Protein AF-A0AAU1GER2-F1 (afdb_monomer_lite)

Sequence (291 aa):
MSTEELTAASTEAEARAAFLSRVGGPALGARTLLDRAAELLPGVVDAASDVETALTELAAHAAIRPVSAAPATAGAWGLDLATGALRRVPVPASGSPVGVAAGLTWVSALESGLAQHCEALLAGRLRAPGTRVPRLSLAGEGHAVPDALLRALRSEDEHVAHDLSGLLSLPACAVALAPRAEPEPERAPGPERDTVVATGATLAEAARTAVERTLSRRRARAAGRPVPQLFPAIGREQESDAPRPLPCAQWSHPLDALHSQGHSPVAVLLDHDAGVSAVLPYLVRIVLSPT

pLDDT: mean 83.95, std 13.4, range [37.66, 97.5]

Foldseek 3Di:
DDPPPPPPADDPVRVVVLVVCQQPDDFADLVLLLVLLCVVPVVLSVLDPGSQSSFLVLLVVLQADFLPCPDQVPAFWWQFPVPRDIDGDRDPRHDDSQLWTFHSGLVRRNQVNLFSVVVVQLLVQLPDPPAAWEWDDCCDPFQPQDPVLVVLLPPAFDKIKTFSCLVLLFQKMKIWTDHRDDPPPPDDPPPFIAIFMGTALGNNVRSNVNSVLVSSQVVCVVVVHDHDDGRHHCDPSRYDPDPPPRPHSPDSGSCVSQVVVQWGWIKGDSPSDVSSCVSGVNTIGIDTDGD

Secondary structure (DSSP, 8-state):
-------PPPPHHHHHHHHHHHHTPPPPPHHHHHHHHHHH-HHHHTT-SSHHHHHHHHHHHHHHSPP----TTS-EEEEETTT--EEEEPPPSS---TTEEE-SSHHHHHHHHHHHHHHHHHHHHHHSTT--EEEE-TTSTTS---HHHHHHHHTTSEEEEEE-HHHHTS-EEEEEEEPSSPPPTTSSSPPPPEEEEEE-SSHHHHHHHHHHHHHHHHHHHHTT---PPPBPP--GGGEE---------S-SSHHHHHHHTTEEEEEEE--S-HHHHHH-TTEEEEEEEE-

Radius of gyration: 20.56 Å; chains: 1; bounding box: 57×41×55 Å

Structure (mmCIF, N/CA/C/O backbone):
data_AF-A0AAU1GER2-F1
#
_entry.id   AF-A0AAU1GER2-F1
#
loop_
_atom_site.group_PDB
_atom_site.id
_atom_site.type_symbol
_atom_site.label_atom_id
_atom_site.label_alt_id
_atom_site.label_comp_id
_atom_site.label_asym_id
_atom_site.label_entity_id
_atom_site.label_seq_id
_atom_site.pdbx_PDB_ins_code
_atom_site.Cartn_x
_atom_site.Cartn_y
_atom_site.Cartn_z
_atom_site.occupancy
_atom_site.B_iso_or_equiv
_atom_site.auth_seq_id
_atom_site.auth_comp_id
_atom_site.auth_asym_id
_atom_site.auth_atom_id
_atom_site.pdbx_PDB_model_num
ATOM 1 N N . MET A 1 1 ? -31.418 25.467 22.854 1.00 39.66 1 MET A N 1
ATOM 2 C CA . MET A 1 1 ? -30.750 24.232 22.397 1.00 39.66 1 MET A CA 1
ATOM 3 C C . MET A 1 1 ? -29.261 24.496 22.445 1.00 39.66 1 MET A C 1
ATOM 5 O O . MET A 1 1 ? -28.796 25.330 21.682 1.00 39.66 1 MET A O 1
ATOM 9 N N . SER A 1 2 ? -28.567 23.902 23.412 1.00 37.66 2 SER A N 1
ATOM 10 C CA . SER A 1 2 ? -27.155 24.179 23.684 1.00 37.66 2 SER A CA 1
ATOM 11 C C . SER A 1 2 ? -26.268 23.267 22.841 1.00 37.66 2 SER A C 1
ATOM 13 O O . SER A 1 2 ? -26.326 22.050 22.974 1.00 37.66 2 SER A O 1
ATOM 15 N N . THR A 1 3 ? -25.461 23.865 21.970 1.00 45.06 3 THR A N 1
ATOM 16 C CA . THR A 1 3 ? -24.406 23.241 21.157 1.00 45.06 3 THR A CA 1
ATOM 17 C C . THR A 1 3 ? -23.129 23.035 21.979 1.00 45.06 3 THR A C 1
ATOM 19 O O . THR A 1 3 ? -22.077 23.565 21.640 1.00 45.06 3 THR A O 1
ATOM 22 N N . GLU A 1 4 ? -23.227 22.307 23.091 1.00 44.41 4 GLU A N 1
ATOM 23 C CA . GLU A 1 4 ? -22.082 21.948 23.947 1.00 44.41 4 GLU A CA 1
ATOM 24 C C . GLU A 1 4 ? -22.161 20.482 24.407 1.00 44.41 4 GLU A C 1
ATOM 26 O O . GLU A 1 4 ? -21.810 20.137 25.531 1.00 44.41 4 GLU A O 1
ATOM 31 N N . GLU A 1 5 ? -22.573 19.572 23.523 1.00 45.03 5 GLU A N 1
ATOM 32 C CA . GLU A 1 5 ? -22.103 18.186 23.633 1.00 45.03 5 GLU A CA 1
ATOM 33 C C . GLU A 1 5 ? -20.649 18.152 23.153 1.00 45.03 5 GLU A C 1
ATOM 35 O O . GLU A 1 5 ? -20.333 17.795 22.019 1.00 45.03 5 GLU A O 1
ATOM 40 N N . LEU A 1 6 ? -19.750 18.603 24.031 1.00 48.62 6 LEU A N 1
ATOM 41 C CA . LEU A 1 6 ? -18.329 18.290 23.968 1.00 48.62 6 LEU A CA 1
ATOM 42 C C . LEU A 1 6 ? -18.212 16.765 23.919 1.00 48.62 6 LEU A C 1
ATOM 44 O O . LEU A 1 6 ? -18.373 16.091 24.934 1.00 48.62 6 LEU A O 1
ATOM 48 N N . THR A 1 7 ? -17.972 16.233 22.721 1.00 56.44 7 THR A N 1
ATOM 49 C CA . THR A 1 7 ? -17.698 14.819 22.465 1.00 56.44 7 THR A CA 1
ATOM 50 C C . THR A 1 7 ? -16.631 14.342 23.441 1.00 56.44 7 THR A C 1
ATOM 52 O O . THR A 1 7 ? -15.460 14.711 23.315 1.00 56.44 7 THR A O 1
ATOM 55 N N . ALA A 1 8 ? -17.045 13.571 24.447 1.00 61.88 8 ALA A N 1
ATOM 56 C CA . ALA A 1 8 ? -16.133 12.983 25.411 1.00 61.88 8 ALA A CA 1
ATOM 57 C C . ALA A 1 8 ? -15.061 12.188 24.654 1.00 61.88 8 ALA A C 1
ATOM 59 O O . ALA A 1 8 ? -15.363 11.459 23.708 1.00 61.88 8 ALA A O 1
ATOM 60 N N . ALA A 1 9 ? -13.796 12.357 25.040 1.00 71.94 9 ALA A N 1
ATOM 61 C CA . ALA A 1 9 ? -12.713 11.596 24.434 1.00 71.94 9 ALA A CA 1
ATOM 62 C C . ALA A 1 9 ? -12.957 10.098 24.673 1.00 71.94 9 ALA A C 1
ATOM 64 O O . ALA A 1 9 ? -13.150 9.692 25.818 1.00 71.94 9 ALA A O 1
ATOM 65 N N . SER A 1 10 ? -12.915 9.294 23.608 1.00 83.06 10 SER A N 1
ATOM 66 C CA . SER A 1 10 ? -13.197 7.859 23.701 1.00 83.06 10 SER A CA 1
ATOM 67 C C . SER A 1 10 ? -12.299 7.154 24.727 1.00 83.06 10 SER A C 1
ATOM 69 O O . SER A 1 10 ? -11.095 7.444 24.858 1.00 83.06 10 SER A O 1
ATOM 71 N N . THR A 1 11 ? -12.897 6.229 25.476 1.00 91.00 11 THR A N 1
ATOM 72 C CA . THR A 1 11 ? -12.199 5.423 26.484 1.00 91.00 11 THR A CA 1
ATOM 73 C C . THR A 1 11 ? -11.386 4.295 25.836 1.00 91.00 11 THR A C 1
ATOM 75 O O . THR A 1 11 ? -11.634 3.897 24.700 1.00 91.00 11 THR A O 1
ATOM 78 N N . GLU A 1 12 ? -10.396 3.741 26.547 1.00 93.12 12 GLU A N 1
ATOM 79 C CA . GLU A 1 12 ? -9.636 2.584 26.034 1.00 93.12 12 GLU A CA 1
ATOM 80 C C . GLU A 1 12 ? -10.550 1.372 25.781 1.00 93.12 12 GLU A C 1
ATOM 82 O O . GLU A 1 12 ? -10.366 0.644 24.809 1.00 93.12 12 GLU A O 1
ATOM 87 N N . ALA A 1 13 ? -11.552 1.160 26.642 1.00 93.44 13 ALA A N 1
ATOM 88 C CA . ALA A 1 13 ? -12.492 0.049 26.521 1.00 93.44 13 ALA A CA 1
ATOM 89 C C . ALA A 1 13 ? -13.338 0.148 25.241 1.00 93.44 13 ALA A C 1
ATOM 91 O O . ALA A 1 13 ? -13.502 -0.850 24.538 1.00 93.44 13 ALA A O 1
ATOM 92 N N . GLU A 1 14 ? -13.820 1.348 24.909 1.00 92.81 14 GLU A N 1
ATOM 93 C CA . GLU A 1 14 ? -14.526 1.621 23.651 1.00 92.81 14 GLU A CA 1
ATOM 94 C C . GLU A 1 14 ? -13.622 1.395 22.440 1.00 92.81 14 GLU A C 1
ATOM 96 O O . GLU A 1 14 ? -14.008 0.679 21.516 1.00 92.81 14 GLU A O 1
ATOM 101 N N . ALA A 1 15 ? -12.396 1.930 22.469 1.00 92.44 15 ALA A N 1
ATOM 102 C CA . ALA A 1 15 ? -11.432 1.725 21.394 1.00 92.44 15 ALA A CA 1
ATOM 103 C C . ALA A 1 15 ? -11.130 0.231 21.191 1.00 92.44 15 ALA A C 1
ATOM 105 O O . ALA A 1 15 ? -11.149 -0.268 20.065 1.00 92.44 15 ALA A O 1
ATOM 106 N N . ARG A 1 16 ? -10.920 -0.519 22.278 1.00 95.19 16 ARG A N 1
ATOM 107 C CA . ARG A 1 16 ? -10.705 -1.972 22.241 1.00 95.19 16 ARG A CA 1
ATOM 108 C C . ARG A 1 16 ? -11.877 -2.706 21.606 1.00 95.19 16 ARG A C 1
ATOM 110 O O . ARG A 1 16 ? -11.656 -3.557 20.745 1.00 95.19 16 ARG A O 1
ATOM 117 N N . ALA A 1 17 ? -13.103 -2.378 22.005 1.00 93.88 17 ALA A N 1
ATOM 118 C CA . ALA A 1 17 ? -14.303 -2.964 21.420 1.00 93.88 17 ALA A CA 1
ATOM 119 C C . ALA A 1 17 ? -14.398 -2.658 19.915 1.00 93.88 17 ALA A C 1
ATOM 121 O O . ALA A 1 17 ? -14.665 -3.566 19.123 1.00 93.88 17 ALA A O 1
ATOM 122 N N . ALA A 1 18 ? -14.093 -1.420 19.510 1.00 91.81 18 ALA A N 1
ATOM 123 C CA . ALA A 1 18 ? -14.059 -1.021 18.108 1.00 91.81 18 ALA A CA 1
ATOM 124 C C . ALA A 1 18 ? -13.042 -1.852 17.305 1.00 91.81 18 ALA A C 1
ATOM 126 O O . ALA A 1 18 ? -13.427 -2.464 16.308 1.00 91.81 18 ALA A O 1
ATOM 127 N N . PHE A 1 19 ? -11.789 -1.980 17.758 1.00 93.62 19 PHE A N 1
ATOM 128 C CA . PHE A 1 19 ? -10.784 -2.808 17.073 1.00 93.62 19 PHE A CA 1
ATOM 129 C C . PHE A 1 19 ? -11.197 -4.281 16.977 1.00 93.62 19 PHE A C 1
ATOM 131 O O . PHE A 1 19 ? -11.128 -4.860 15.893 1.00 93.62 19 PHE A O 1
ATOM 138 N N . LEU A 1 20 ? -11.677 -4.883 18.071 1.00 93.81 20 LEU A N 1
ATOM 139 C CA . LEU A 1 20 ? -12.112 -6.285 18.072 1.00 93.81 20 LEU A CA 1
ATOM 140 C C . LEU A 1 20 ? -13.255 -6.532 17.078 1.00 93.81 20 LEU A C 1
ATOM 142 O O . LEU A 1 20 ? -13.245 -7.543 16.375 1.00 93.81 20 LEU A O 1
ATOM 146 N N . SER A 1 21 ? -14.193 -5.585 16.962 1.00 91.81 21 SER A N 1
ATOM 147 C CA . SER A 1 21 ? -15.285 -5.675 15.986 1.00 91.81 21 SER A CA 1
ATOM 148 C C . SER A 1 21 ? -14.794 -5.683 14.530 1.00 91.81 21 SER A C 1
ATOM 150 O O . SER A 1 21 ? -15.404 -6.341 13.689 1.00 91.81 21 SER A O 1
ATOM 152 N N . ARG A 1 22 ? -13.678 -4.999 14.222 1.00 91.81 22 ARG A N 1
ATOM 153 C CA . ARG A 1 22 ? -13.088 -4.977 12.871 1.00 91.81 22 ARG A CA 1
ATOM 154 C C . ARG A 1 22 ? -12.252 -6.218 12.591 1.00 91.81 22 ARG A C 1
ATOM 156 O O . ARG A 1 22 ? -12.371 -6.789 11.513 1.00 91.81 22 ARG A O 1
ATOM 163 N N . VAL A 1 23 ? -11.434 -6.648 13.553 1.00 90.69 23 VAL A N 1
ATOM 164 C CA . VAL A 1 23 ? -10.545 -7.812 13.402 1.00 90.69 23 VAL A CA 1
ATOM 165 C C . VAL A 1 23 ? -11.344 -9.090 13.126 1.00 90.69 23 VAL A C 1
ATOM 167 O O . VAL A 1 23 ? -10.938 -9.890 12.289 1.00 90.69 23 VAL A O 1
ATOM 170 N N . GLY A 1 24 ? -12.491 -9.268 13.790 1.00 85.62 24 GLY A N 1
ATOM 171 C CA . GLY A 1 24 ? -13.391 -10.408 13.570 1.00 85.62 24 GLY A CA 1
ATOM 172 C C . GLY A 1 24 ? -14.477 -10.183 12.511 1.00 85.62 24 GLY A C 1
ATOM 173 O O . GLY A 1 24 ? -15.369 -11.020 12.379 1.00 85.62 24 GLY A O 1
ATOM 174 N N . GLY A 1 25 ? -14.458 -9.048 11.806 1.00 87.31 25 GLY A N 1
ATOM 175 C CA . GLY A 1 25 ? -15.515 -8.666 10.873 1.00 87.31 25 GLY A CA 1
ATOM 176 C C . GLY A 1 25 ? -15.530 -9.511 9.587 1.00 87.31 25 GLY A C 1
ATOM 177 O O . GLY A 1 25 ? -14.486 -10.000 9.147 1.00 87.31 25 GLY A O 1
ATOM 178 N N . PRO A 1 26 ? -16.700 -9.687 8.941 1.00 90.31 26 PRO A N 1
ATOM 179 C CA . PRO A 1 26 ? -16.801 -10.427 7.688 1.00 90.31 26 PRO A CA 1
ATOM 180 C C . PRO A 1 26 ? -16.162 -9.656 6.528 1.00 90.31 26 PRO A C 1
ATOM 182 O O . PRO A 1 26 ? -16.235 -8.426 6.463 1.00 90.31 26 PRO A O 1
ATOM 185 N N . ALA A 1 27 ? -15.592 -10.376 5.563 1.00 89.62 27 ALA A N 1
ATOM 186 C CA . ALA A 1 27 ? -15.127 -9.761 4.325 1.00 89.62 27 ALA A CA 1
ATOM 187 C C . ALA A 1 27 ? -16.287 -9.055 3.605 1.00 89.62 27 ALA A C 1
ATOM 189 O O . ALA A 1 27 ? -17.386 -9.603 3.479 1.00 89.62 27 ALA A O 1
ATOM 190 N N . LEU A 1 28 ? -16.037 -7.844 3.114 1.00 85.81 28 LEU A N 1
ATOM 191 C CA . LEU A 1 28 ? -16.986 -7.154 2.254 1.00 85.81 28 LEU A CA 1
ATOM 192 C C . LEU A 1 28 ? -16.942 -7.727 0.839 1.00 85.81 28 LEU A C 1
ATOM 194 O O . LEU A 1 28 ? -15.876 -7.915 0.256 1.00 85.81 28 LEU A O 1
ATOM 198 N N . GLY A 1 29 ? -18.119 -7.929 0.249 1.00 87.81 29 GLY A N 1
ATOM 199 C CA . GLY A 1 29 ? -18.224 -8.209 -1.177 1.00 87.81 29 GLY A CA 1
ATOM 200 C C . GLY A 1 29 ? -17.803 -6.987 -1.995 1.00 87.81 29 GLY A C 1
ATOM 201 O O . GLY A 1 29 ? -18.330 -5.896 -1.788 1.00 87.81 29 GLY A O 1
ATOM 202 N N . ALA A 1 30 ? -16.905 -7.182 -2.963 1.00 86.12 30 ALA A N 1
ATOM 203 C CA . ALA A 1 30 ? -16.429 -6.138 -3.875 1.00 86.12 30 ALA A CA 1
ATOM 204 C C . ALA A 1 30 ? -17.570 -5.325 -4.513 1.00 86.12 30 ALA A C 1
ATOM 206 O O . ALA A 1 30 ? -17.533 -4.100 -4.527 1.00 86.12 30 ALA A O 1
ATOM 207 N N . ARG A 1 31 ? -18.618 -6.008 -4.991 1.00 85.94 31 ARG A N 1
ATOM 208 C CA . ARG A 1 31 ? -19.787 -5.360 -5.598 1.00 85.94 31 ARG A CA 1
ATOM 209 C C . ARG A 1 31 ? -20.547 -4.488 -4.601 1.00 85.94 31 ARG A C 1
ATOM 211 O O . ARG A 1 31 ? -20.826 -3.339 -4.899 1.00 85.94 31 ARG A O 1
ATOM 218 N N . THR A 1 32 ? -20.798 -5.005 -3.398 1.00 87.12 32 THR A N 1
ATOM 219 C CA . THR A 1 32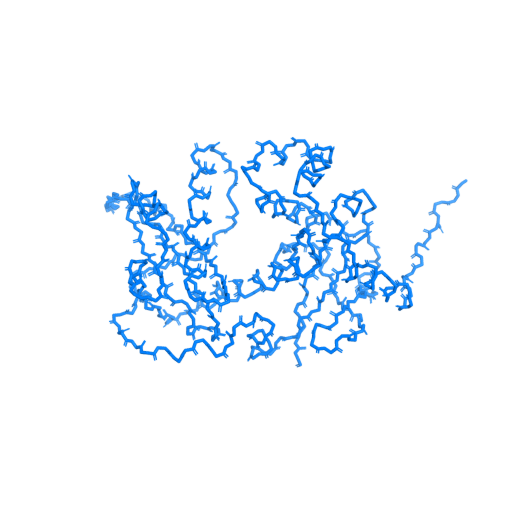 ? -21.445 -4.247 -2.319 1.00 87.12 32 THR A CA 1
ATOM 220 C C . THR A 1 32 ? -20.656 -2.991 -1.963 1.00 87.12 32 THR A C 1
ATOM 222 O O . THR A 1 32 ? -21.255 -1.956 -1.689 1.00 87.12 32 THR A O 1
ATOM 225 N N . LEU A 1 33 ? -19.322 -3.068 -1.967 1.00 85.81 33 LEU A N 1
ATOM 226 C CA . LEU A 1 33 ? -18.481 -1.900 -1.732 1.00 85.81 33 LEU A CA 1
ATOM 227 C C . LEU A 1 33 ? -18.638 -0.864 -2.844 1.00 85.81 33 LEU A C 1
ATOM 229 O O . LEU A 1 33 ? -18.837 0.304 -2.531 1.00 85.81 33 LEU A O 1
ATOM 233 N N . LEU A 1 34 ? -18.567 -1.277 -4.112 1.00 84.00 34 LEU A N 1
ATOM 234 C CA . LEU A 1 34 ? -18.705 -0.363 -5.250 1.00 84.00 34 LEU A CA 1
ATOM 235 C C . LEU A 1 34 ? -20.081 0.312 -5.272 1.00 84.00 34 LEU A C 1
ATOM 237 O O . LEU A 1 34 ? -20.146 1.526 -5.443 1.00 84.00 34 LEU A O 1
ATOM 241 N N . ASP A 1 35 ? -21.153 -0.443 -5.016 1.00 85.44 35 ASP A N 1
ATOM 242 C CA . ASP A 1 35 ? -22.517 0.094 -4.949 1.00 85.44 35 ASP A CA 1
ATOM 243 C C . ASP A 1 35 ? -22.618 1.185 -3.862 1.00 85.44 35 ASP A C 1
ATOM 245 O O . ASP A 1 35 ? -23.081 2.294 -4.118 1.00 85.44 35 ASP A O 1
ATOM 249 N N . ARG A 1 36 ? -22.086 0.918 -2.661 1.00 84.56 36 ARG A N 1
ATOM 250 C CA . ARG A 1 36 ? -22.067 1.891 -1.554 1.00 84.56 36 ARG A CA 1
ATOM 251 C C . ARG A 1 36 ? -21.142 3.084 -1.807 1.00 84.56 36 ARG A C 1
ATOM 253 O O . ARG A 1 36 ? -21.431 4.202 -1.387 1.00 84.56 36 ARG A O 1
ATOM 260 N N . ALA A 1 37 ? -20.004 2.855 -2.454 1.00 80.69 37 ALA A N 1
ATOM 261 C CA . ALA A 1 37 ? -19.062 3.912 -2.793 1.00 80.69 37 ALA A CA 1
ATOM 262 C C . ALA A 1 37 ? -19.660 4.876 -3.826 1.00 80.69 37 ALA A C 1
ATOM 264 O O . ALA A 1 37 ? -19.425 6.079 -3.723 1.00 80.69 37 ALA A O 1
ATOM 265 N N . ALA A 1 38 ? -20.469 4.374 -4.765 1.00 83.50 38 ALA A N 1
ATOM 266 C CA . ALA A 1 38 ? -21.147 5.195 -5.765 1.00 83.50 38 ALA A CA 1
ATOM 267 C C . ALA A 1 38 ? -22.188 6.121 -5.119 1.00 83.50 38 ALA A C 1
ATOM 269 O O . ALA A 1 38 ? -22.347 7.261 -5.548 1.00 83.50 38 ALA A O 1
ATOM 270 N N . GLU A 1 39 ? -22.846 5.665 -4.049 1.00 82.19 39 GLU A N 1
ATOM 271 C CA . GLU A 1 39 ? -23.776 6.490 -3.269 1.00 82.19 39 GLU A CA 1
ATOM 272 C C . GLU A 1 39 ? -23.065 7.625 -2.517 1.00 82.19 39 GLU A C 1
ATOM 274 O O . GLU A 1 39 ? -23.555 8.754 -2.498 1.00 82.19 39 GLU A O 1
ATOM 279 N N . LEU A 1 40 ? -21.905 7.351 -1.907 1.00 77.25 40 LEU A N 1
ATOM 280 C CA . LEU A 1 40 ? -21.157 8.371 -1.164 1.00 77.25 40 LEU A CA 1
ATOM 281 C C . LEU A 1 40 ? -20.404 9.348 -2.065 1.00 77.25 40 LEU A C 1
ATOM 283 O O . LEU A 1 40 ? -20.295 10.532 -1.741 1.00 77.25 40 LEU A O 1
ATOM 287 N N . LEU A 1 41 ? -19.819 8.846 -3.151 1.00 78.00 41 LEU A N 1
ATOM 288 C CA . LEU A 1 41 ? -18.914 9.590 -4.020 1.00 78.00 41 LEU A CA 1
ATOM 289 C C . LEU A 1 41 ? -19.219 9.256 -5.487 1.00 78.00 41 LEU A C 1
ATOM 291 O O . LEU A 1 41 ? -18.460 8.517 -6.122 1.00 78.00 41 LEU A O 1
ATOM 295 N N . PRO A 1 42 ? -20.287 9.851 -6.057 1.00 70.88 42 PRO A N 1
ATOM 296 C CA . PRO A 1 42 ? -20.760 9.540 -7.408 1.00 70.88 42 PRO A CA 1
ATOM 297 C C . PRO A 1 42 ? -19.693 9.700 -8.504 1.00 70.88 42 PRO A C 1
ATOM 299 O O . PRO A 1 42 ? -19.785 9.067 -9.541 1.00 70.88 42 PRO A O 1
ATOM 302 N N . GLY A 1 43 ? -18.652 10.512 -8.280 1.00 68.94 43 GLY A N 1
ATOM 303 C CA . GLY A 1 43 ? -17.555 10.709 -9.238 1.00 68.94 43 GLY A CA 1
ATOM 304 C C . GLY A 1 43 ? -16.351 9.768 -9.090 1.00 68.94 43 GLY A C 1
ATOM 305 O O . GLY A 1 43 ? -15.526 9.716 -9.996 1.00 68.94 43 GLY A O 1
ATOM 306 N N . VAL A 1 44 ? -16.226 9.051 -7.967 1.00 69.19 44 VAL A N 1
ATOM 307 C CA . VAL A 1 44 ? -15.083 8.158 -7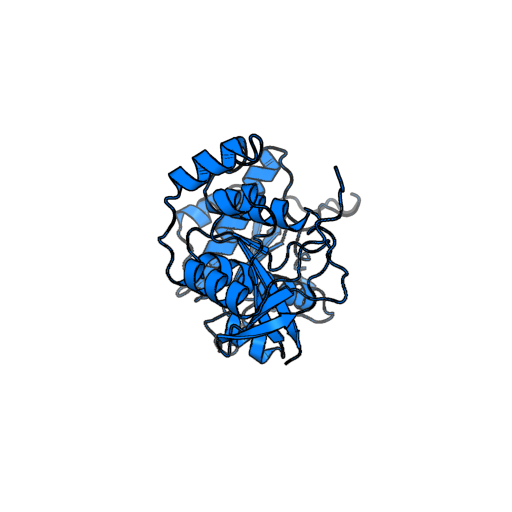.678 1.00 69.19 44 VAL A CA 1
ATOM 308 C C . VAL A 1 44 ? -15.289 6.792 -8.336 1.00 69.19 44 VAL A C 1
ATOM 310 O O . VAL A 1 44 ? -14.393 6.249 -8.976 1.00 69.19 44 VAL A O 1
ATOM 313 N N . VAL A 1 45 ? -16.504 6.246 -8.264 1.00 63.94 45 VAL A N 1
ATOM 314 C CA . VAL A 1 45 ? -16.783 4.900 -8.794 1.00 63.94 45 VAL A CA 1
ATOM 315 C C . VAL A 1 45 ? -16.862 4.869 -10.320 1.00 63.94 45 VAL A C 1
ATOM 317 O O . VAL A 1 45 ? -16.400 3.908 -10.925 1.00 63.94 45 VAL A O 1
ATOM 320 N N . ASP A 1 46 ? -17.323 5.947 -10.957 1.00 63.09 46 ASP A N 1
ATOM 321 C CA . ASP A 1 46 ? -17.315 6.075 -12.424 1.00 63.09 46 ASP A CA 1
ATOM 322 C C . ASP A 1 46 ? -15.884 6.167 -13.000 1.00 63.09 46 ASP A C 1
ATOM 324 O O . ASP A 1 46 ? -15.636 5.908 -14.187 1.00 63.09 46 ASP A O 1
ATOM 328 N N . ALA A 1 47 ? -14.914 6.542 -12.158 1.00 57.91 47 ALA A N 1
ATOM 329 C CA . ALA A 1 47 ? -13.505 6.597 -12.509 1.00 57.91 47 ALA A CA 1
ATOM 330 C C . ALA A 1 47 ? -12.781 5.267 -12.251 1.00 57.91 47 ALA A C 1
ATOM 332 O O . ALA A 1 47 ? -11.932 4.863 -13.051 1.00 57.91 47 ALA A O 1
ATOM 333 N N . ALA A 1 48 ? -13.122 4.554 -11.186 1.00 58.34 48 ALA A N 1
ATOM 334 C CA . ALA A 1 48 ? -12.445 3.316 -10.845 1.00 58.34 48 ALA A CA 1
ATOM 335 C C . ALA A 1 48 ? -12.758 2.192 -11.854 1.00 58.34 48 ALA A C 1
ATOM 337 O O . ALA A 1 48 ? -13.885 1.718 -11.973 1.00 58.34 48 ALA A O 1
ATOM 338 N N . SER A 1 49 ? -11.736 1.721 -12.576 1.00 67.12 49 SER A N 1
ATOM 339 C CA . SER A 1 49 ? -11.853 0.543 -13.452 1.00 67.12 49 SER A CA 1
ATOM 340 C C . SER A 1 49 ? -11.920 -0.778 -12.681 1.00 67.12 49 SER A C 1
ATOM 342 O O . SER A 1 49 ? -12.253 -1.813 -13.259 1.00 67.12 49 SER A O 1
ATOM 344 N N . ASP A 1 50 ? -11.569 -0.748 -11.395 1.00 80.12 50 ASP A N 1
ATOM 345 C CA . ASP A 1 50 ? -11.456 -1.899 -10.510 1.00 80.12 50 ASP A CA 1
ATOM 346 C C . ASP A 1 50 ? -11.598 -1.494 -9.029 1.00 80.12 50 ASP A C 1
ATOM 348 O O . ASP A 1 50 ? -11.569 -0.320 -8.655 1.00 80.12 50 ASP A O 1
ATOM 352 N N . VAL A 1 51 ? -11.779 -2.503 -8.174 1.00 84.88 51 VAL A N 1
ATOM 353 C CA . VAL A 1 51 ? -12.051 -2.347 -6.736 1.00 84.88 51 VAL A CA 1
ATOM 354 C C . VAL A 1 51 ? -10.862 -1.749 -5.980 1.00 84.88 51 VAL A C 1
ATOM 356 O O . VAL A 1 51 ? -11.067 -0.988 -5.040 1.00 84.88 51 VAL A O 1
ATOM 359 N N . GLU A 1 52 ? -9.629 -2.077 -6.365 1.00 84.62 52 GLU A N 1
ATOM 360 C CA . GLU A 1 52 ? -8.420 -1.586 -5.689 1.00 84.62 52 GLU A CA 1
ATOM 361 C C . GLU A 1 52 ? -8.231 -0.082 -5.916 1.00 84.62 52 GLU A C 1
ATOM 363 O O . GLU A 1 52 ? -7.947 0.668 -4.976 1.00 84.62 52 GLU A O 1
ATOM 368 N N . THR A 1 53 ? -8.468 0.374 -7.147 1.00 81.44 53 THR A N 1
ATOM 369 C CA . THR A 1 53 ? -8.479 1.798 -7.494 1.00 81.44 53 THR A CA 1
ATOM 370 C C . THR A 1 53 ? -9.553 2.530 -6.693 1.00 81.44 53 THR A C 1
ATOM 372 O O . THR A 1 53 ? -9.249 3.538 -6.056 1.00 81.44 53 THR A O 1
ATOM 375 N N . ALA A 1 54 ? -10.775 1.982 -6.627 1.00 83.88 54 ALA A N 1
ATOM 376 C CA . ALA A 1 54 ? -11.853 2.563 -5.827 1.00 83.88 54 ALA A CA 1
ATOM 377 C C . ALA A 1 54 ? -11.464 2.673 -4.342 1.00 83.88 54 ALA A C 1
ATOM 379 O O . ALA A 1 54 ? -11.603 3.737 -3.744 1.00 83.88 54 ALA A O 1
ATOM 380 N N . LEU A 1 55 ? -10.924 1.606 -3.744 1.00 89.12 55 LEU A N 1
ATOM 381 C CA . LEU A 1 55 ? -10.452 1.606 -2.354 1.00 89.12 55 LEU A CA 1
ATOM 382 C C . LEU A 1 55 ? -9.366 2.661 -2.108 1.00 89.12 55 LEU A C 1
ATOM 384 O O . LEU A 1 55 ? -9.404 3.357 -1.092 1.00 89.12 55 LEU A O 1
ATOM 388 N N . THR A 1 56 ? -8.424 2.805 -3.039 1.00 87.12 56 THR A N 1
ATOM 389 C CA . THR A 1 56 ? -7.336 3.788 -2.948 1.00 87.12 56 THR A CA 1
ATOM 390 C C . THR A 1 56 ? -7.865 5.219 -3.010 1.00 87.12 56 THR A C 1
ATOM 392 O O . THR A 1 56 ? -7.489 6.051 -2.183 1.00 87.12 56 THR A O 1
ATOM 395 N N . GLU A 1 57 ? -8.765 5.515 -3.947 1.00 84.12 57 GLU A N 1
ATOM 396 C CA . GLU A 1 57 ? -9.377 6.842 -4.081 1.00 84.12 57 GLU A CA 1
ATOM 397 C C . GLU A 1 57 ? -10.236 7.195 -2.865 1.00 84.12 57 GLU A C 1
ATOM 399 O O . GLU A 1 57 ? -10.168 8.313 -2.351 1.00 84.12 57 GLU A O 1
ATOM 404 N N . LEU A 1 58 ? -10.988 6.226 -2.346 1.00 85.38 58 LEU A N 1
ATOM 405 C CA . LEU A 1 58 ? -11.778 6.380 -1.132 1.00 85.38 58 LEU A CA 1
ATOM 406 C C . LEU A 1 58 ? -10.907 6.632 0.107 1.00 85.38 58 LEU A C 1
ATOM 408 O O . LEU A 1 58 ? -11.218 7.508 0.918 1.00 85.38 58 LEU A O 1
ATOM 412 N N . ALA A 1 59 ? -9.798 5.906 0.244 1.00 88.38 59 ALA A N 1
ATOM 413 C CA . ALA A 1 59 ? -8.832 6.121 1.315 1.00 88.38 59 ALA A CA 1
ATOM 414 C C . ALA A 1 59 ? -8.175 7.507 1.209 1.00 88.38 59 ALA A C 1
ATOM 416 O O . ALA A 1 59 ? -8.082 8.225 2.206 1.00 88.38 59 ALA A O 1
ATOM 417 N N . ALA A 1 60 ? -7.791 7.926 0.000 1.00 86.12 60 ALA A N 1
ATOM 418 C CA . ALA A 1 60 ? -7.256 9.261 -0.254 1.00 86.12 60 ALA A CA 1
ATOM 419 C C . ALA A 1 60 ? -8.283 10.358 0.075 1.00 86.12 60 ALA A C 1
ATOM 421 O O . ALA A 1 60 ? -7.938 11.350 0.720 1.00 86.12 60 ALA A O 1
ATOM 422 N N . HIS A 1 61 ? -9.550 10.156 -0.295 1.00 83.88 61 HIS A N 1
ATOM 423 C CA . HIS A 1 61 ? -10.641 11.057 0.063 1.00 83.88 61 HIS A CA 1
ATOM 424 C C . HIS A 1 61 ? -10.819 11.151 1.585 1.00 83.88 61 HIS A C 1
ATOM 426 O O . HIS A 1 61 ? -10.937 12.246 2.131 1.00 83.88 61 HIS A O 1
ATOM 432 N N . ALA A 1 62 ? -10.782 10.027 2.301 1.00 83.94 62 ALA A N 1
ATOM 433 C CA . ALA A 1 62 ? -10.854 10.045 3.757 1.00 83.94 62 ALA A CA 1
ATOM 434 C C . ALA A 1 62 ? -9.635 10.731 4.402 1.00 83.94 62 ALA A C 1
ATOM 436 O O . ALA A 1 62 ? -9.779 11.405 5.420 1.00 83.94 62 ALA A O 1
ATOM 437 N N . ALA A 1 63 ? -8.446 10.612 3.803 1.00 84.62 63 ALA A N 1
ATOM 438 C CA . ALA A 1 63 ? -7.217 11.212 4.320 1.00 84.62 63 ALA A CA 1
ATOM 439 C C . ALA A 1 63 ? -7.220 12.751 4.306 1.00 84.62 63 ALA A C 1
ATOM 441 O O . ALA A 1 63 ? -6.545 13.361 5.143 1.00 84.62 63 ALA A O 1
ATOM 442 N N . ILE A 1 64 ? -7.936 13.367 3.356 1.00 82.12 64 ILE A N 1
ATOM 443 C CA . ILE A 1 64 ? -8.027 14.830 3.206 1.00 82.12 64 ILE A CA 1
ATOM 444 C C . ILE A 1 64 ? -9.154 15.454 4.030 1.00 82.12 64 ILE A C 1
ATOM 446 O O . ILE A 1 64 ? -9.172 16.674 4.203 1.00 82.12 64 ILE A O 1
ATOM 450 N N . ARG A 1 65 ? -10.097 14.653 4.541 1.00 77.62 65 ARG A N 1
ATOM 451 C CA . ARG A 1 65 ? -11.168 15.187 5.380 1.00 77.62 65 ARG A CA 1
ATOM 452 C C . ARG A 1 65 ? -10.598 15.566 6.748 1.00 77.62 65 ARG A C 1
ATOM 454 O O . ARG A 1 65 ? -9.871 14.773 7.347 1.00 77.62 65 ARG A O 1
ATOM 461 N N . PRO A 1 66 ? -10.900 16.775 7.249 1.00 64.62 66 PRO A N 1
ATOM 462 C CA . PRO A 1 66 ? -10.464 17.170 8.574 1.00 64.62 66 PRO A CA 1
ATOM 463 C C . PRO A 1 66 ? -11.117 16.234 9.590 1.00 64.62 66 PRO A C 1
ATOM 465 O O . PRO A 1 66 ? -12.343 16.184 9.699 1.00 64.62 66 PRO A O 1
ATOM 468 N N . VAL A 1 67 ? -10.293 15.493 10.333 1.00 64.81 67 VAL A N 1
ATOM 469 C CA . VAL A 1 67 ? -10.761 14.791 11.528 1.00 64.81 67 VAL A CA 1
ATOM 470 C C . VAL A 1 67 ? -11.283 15.879 12.459 1.00 64.81 67 VAL A C 1
ATOM 472 O O . VAL A 1 67 ? -10.534 16.803 12.785 1.00 64.81 67 VAL A O 1
ATOM 475 N N . SER A 1 68 ? -12.576 15.821 12.800 1.00 57.09 68 SER A N 1
ATOM 476 C CA . SER A 1 68 ? -13.227 16.828 13.643 1.00 57.09 68 SER A CA 1
ATOM 477 C C . SER A 1 68 ? -12.337 17.137 14.844 1.00 57.09 68 SER A C 1
ATOM 479 O O . SER A 1 68 ? -11.846 16.217 15.502 1.00 57.09 68 SER A O 1
ATOM 481 N N . ALA A 1 69 ? -12.066 18.428 15.038 1.00 47.03 69 ALA A N 1
ATOM 482 C CA . ALA A 1 69 ? -11.000 18.975 15.864 1.00 47.03 69 ALA A CA 1
ATOM 483 C C . ALA A 1 69 ? -11.213 18.703 17.362 1.00 47.03 69 ALA A C 1
ATOM 485 O O . ALA A 1 69 ? -11.451 19.615 18.151 1.00 47.03 69 ALA A O 1
ATOM 486 N N . ALA A 1 70 ? -11.077 17.447 17.784 1.00 52.41 70 ALA A N 1
ATOM 487 C CA . ALA A 1 70 ? -10.631 17.172 19.135 1.00 52.41 70 ALA A CA 1
ATOM 488 C C . ALA A 1 70 ? -9.268 17.868 19.306 1.00 52.41 70 ALA A C 1
ATOM 490 O O . ALA A 1 70 ? -8.454 17.849 18.373 1.00 52.41 70 ALA A O 1
ATOM 491 N N . PRO A 1 71 ? -9.008 18.527 20.448 1.00 53.38 71 PRO A N 1
ATOM 492 C CA . PRO A 1 71 ? -7.761 19.249 20.651 1.00 53.38 71 PRO A CA 1
ATOM 493 C C . PRO A 1 71 ? -6.584 18.316 20.350 1.00 53.38 71 PRO A C 1
ATOM 495 O O . PRO A 1 71 ? -6.519 17.204 20.875 1.00 53.38 71 PRO A O 1
ATOM 498 N N . ALA A 1 72 ? -5.664 18.764 19.486 1.00 54.66 72 ALA A N 1
ATOM 499 C CA . ALA A 1 72 ? -4.536 17.980 18.964 1.00 54.66 72 ALA A CA 1
ATOM 500 C C . ALA A 1 72 ? -3.665 17.326 20.058 1.00 54.66 72 ALA A C 1
ATOM 502 O O . ALA A 1 72 ? -2.897 16.405 19.790 1.00 54.66 72 ALA A O 1
ATOM 503 N N . THR A 1 73 ? -3.808 17.782 21.302 1.00 57.34 73 THR A N 1
ATOM 504 C CA . THR A 1 73 ? -3.159 17.257 22.501 1.00 57.34 73 THR A CA 1
ATOM 505 C C . THR A 1 73 ? -3.699 15.905 22.971 1.00 57.34 73 THR A C 1
ATOM 507 O O . THR A 1 73 ? -3.000 15.218 23.710 1.00 57.34 73 THR A O 1
ATOM 510 N N . ALA A 1 74 ? -4.905 15.489 22.569 1.00 70.50 74 ALA A N 1
ATOM 511 C CA . ALA A 1 74 ? -5.518 14.273 23.105 1.00 70.50 74 ALA A CA 1
ATOM 512 C C . ALA A 1 74 ? -5.009 12.973 22.451 1.00 70.50 74 ALA A C 1
ATOM 514 O O . ALA A 1 74 ? -5.092 11.924 23.088 1.00 70.50 74 ALA A O 1
ATOM 515 N N . GLY A 1 75 ? -4.470 13.021 21.225 1.00 85.06 75 GLY A N 1
ATOM 516 C CA . GLY A 1 75 ? -4.098 11.830 20.445 1.00 85.06 75 GLY A CA 1
ATOM 517 C C . GLY A 1 75 ? -5.288 10.907 20.125 1.00 85.06 75 GLY A C 1
ATOM 518 O O . GLY A 1 75 ? -6.357 11.011 20.727 1.00 85.06 75 GLY A O 1
ATOM 519 N N . ALA A 1 76 ? -5.114 9.985 19.179 1.00 90.06 76 ALA A N 1
ATOM 520 C CA . ALA A 1 76 ? -6.094 8.927 18.917 1.00 90.06 76 ALA A CA 1
ATOM 521 C C . ALA A 1 76 ? -5.619 7.605 19.519 1.00 90.06 76 ALA A C 1
ATOM 523 O O . ALA A 1 76 ? -4.415 7.348 19.586 1.00 90.06 76 ALA A O 1
ATOM 524 N N . TRP A 1 77 ? -6.557 6.755 19.932 1.00 93.94 77 TRP A N 1
ATOM 525 C CA . TRP A 1 77 ? -6.236 5.370 20.250 1.00 93.94 77 TRP A CA 1
ATOM 526 C C . TRP A 1 77 ? -5.813 4.632 18.984 1.00 93.94 77 TRP A C 1
ATOM 528 O O . TRP A 1 77 ? -6.493 4.683 17.960 1.00 93.94 77 TRP A O 1
ATOM 538 N N . GLY A 1 78 ? -4.693 3.933 19.075 1.00 95.38 78 GLY A N 1
ATOM 539 C CA . GLY A 1 78 ? -4.191 3.078 18.022 1.00 95.38 78 GLY A CA 1
ATOM 540 C C . GLY A 1 78 ? -3.741 1.730 18.566 1.00 95.38 78 GLY A C 1
ATOM 541 O O . GLY A 1 78 ? -3.340 1.618 19.726 1.00 95.38 78 GLY A O 1
ATOM 542 N N . LEU A 1 79 ? -3.824 0.716 17.715 1.00 97.06 79 LEU A N 1
ATOM 543 C CA . LEU A 1 79 ? -3.353 -0.637 17.965 1.00 97.06 79 LEU A CA 1
ATOM 544 C C . LEU A 1 79 ? -1.908 -0.758 17.480 1.00 97.06 79 LEU A C 1
ATOM 546 O O . LEU A 1 79 ? -1.647 -0.673 16.279 1.00 97.06 79 LEU A O 1
ATOM 550 N N . ASP A 1 80 ? -0.975 -0.938 18.407 1.00 97.12 80 ASP A N 1
ATOM 551 C CA . ASP A 1 80 ? 0.410 -1.275 18.090 1.00 97.12 80 ASP A CA 1
ATOM 552 C C . ASP A 1 80 ? 0.438 -2.655 17.422 1.00 97.12 80 ASP A C 1
ATOM 554 O O . ASP A 1 80 ? 0.008 -3.652 18.007 1.00 97.12 80 ASP A O 1
ATOM 558 N N . LEU A 1 81 ? 0.895 -2.706 16.170 1.00 96.44 81 LEU A N 1
ATOM 559 C CA . LEU A 1 81 ? 0.796 -3.916 15.352 1.00 96.44 81 LEU A CA 1
ATOM 560 C C . LEU A 1 81 ? 1.818 -4.993 15.733 1.00 96.44 81 LEU A C 1
ATOM 562 O O . LEU A 1 81 ? 1.650 -6.143 15.338 1.00 96.44 81 LEU A O 1
ATOM 566 N N . ALA A 1 82 ? 2.856 -4.644 16.496 1.00 94.38 82 ALA A N 1
ATOM 567 C CA . ALA A 1 82 ? 3.853 -5.599 16.972 1.00 94.38 82 ALA A CA 1
ATOM 568 C C . ALA A 1 82 ? 3.378 -6.317 18.238 1.00 94.38 82 ALA A C 1
ATOM 570 O O . ALA A 1 82 ? 3.556 -7.522 18.398 1.00 94.38 82 ALA A O 1
ATOM 571 N N . THR A 1 83 ? 2.784 -5.553 19.154 1.00 95.38 83 THR A N 1
ATOM 572 C CA . THR A 1 83 ? 2.436 -6.018 20.504 1.00 95.38 83 THR A CA 1
ATOM 573 C C . THR A 1 83 ? 0.954 -6.341 20.667 1.00 95.38 83 THR A C 1
ATOM 575 O O . THR A 1 83 ? 0.575 -7.021 21.619 1.00 95.38 83 THR A O 1
ATOM 578 N N . GLY A 1 84 ? 0.098 -5.826 19.782 1.00 95.69 84 GLY A N 1
ATOM 579 C CA . GLY A 1 84 ? -1.356 -5.859 19.938 1.00 95.69 84 GLY A CA 1
ATOM 580 C C . GLY A 1 84 ? -1.877 -4.961 21.069 1.00 95.69 84 GLY A C 1
ATOM 581 O O . GLY A 1 84 ? -3.055 -5.044 21.424 1.00 95.69 84 GLY A O 1
ATOM 582 N N . ALA A 1 85 ? -1.027 -4.119 21.666 1.00 96.50 85 ALA A N 1
ATOM 583 C CA . ALA A 1 85 ? -1.420 -3.212 22.737 1.00 96.50 85 ALA A CA 1
ATOM 584 C C . ALA A 1 85 ? -2.076 -1.939 22.184 1.00 96.50 85 ALA A C 1
ATOM 586 O O . ALA A 1 85 ? -1.716 -1.442 21.117 1.00 96.50 85 ALA A O 1
ATOM 587 N N . LEU A 1 86 ? -3.022 -1.374 22.937 1.00 96.69 86 LEU A N 1
ATOM 588 C CA . LEU A 1 86 ? -3.572 -0.057 22.631 1.00 96.69 86 LEU A CA 1
ATOM 589 C C . LEU A 1 86 ? -2.686 1.031 23.228 1.00 96.69 86 LEU A C 1
ATOM 591 O O . LEU A 1 86 ? -2.295 0.957 24.392 1.00 96.69 86 LEU A O 1
ATOM 595 N N . ARG A 1 87 ? -2.414 2.073 22.446 1.00 95.31 87 ARG A N 1
ATOM 596 C CA . ARG A 1 87 ? -1.746 3.285 22.926 1.00 95.31 87 ARG A CA 1
ATOM 597 C C . ARG A 1 87 ? -2.291 4.524 22.240 1.00 95.31 87 ARG A C 1
ATOM 599 O O . ARG A 1 87 ? -2.843 4.441 21.145 1.00 95.31 87 ARG A O 1
ATOM 606 N N . ARG A 1 88 ? -2.118 5.687 22.866 1.00 93.69 88 ARG A N 1
ATOM 607 C CA . ARG A 1 88 ? -2.431 6.959 22.213 1.00 93.69 88 ARG A CA 1
ATOM 608 C C . ARG A 1 88 ? -1.280 7.393 21.316 1.00 93.69 88 ARG A C 1
ATOM 610 O O . ARG A 1 88 ? -0.130 7.390 21.746 1.00 93.69 88 ARG A O 1
ATOM 617 N N . VAL A 1 89 ? -1.603 7.783 20.088 1.00 92.25 89 VAL A N 1
ATOM 618 C CA . VAL A 1 89 ? -0.644 8.315 19.115 1.00 92.25 89 VAL A CA 1
ATOM 619 C C . VAL A 1 89 ? -1.098 9.675 18.589 1.00 92.25 89 VAL A C 1
ATOM 621 O O . VAL A 1 89 ? -2.303 9.912 18.449 1.00 92.25 89 VAL A O 1
ATOM 624 N N . PRO A 1 90 ? -0.161 10.589 18.287 1.00 89.19 90 PRO A N 1
ATOM 625 C CA . PRO A 1 90 ? -0.500 11.813 17.582 1.00 89.19 90 PRO A CA 1
ATOM 626 C C . PRO A 1 90 ? -0.961 11.456 16.166 1.00 89.19 90 PRO A C 1
ATOM 628 O O . PRO A 1 90 ? -0.246 10.790 15.417 1.00 89.19 90 PRO A O 1
ATOM 631 N N . VAL A 1 91 ? -2.159 11.901 15.793 1.00 82.12 91 VAL A N 1
ATOM 632 C CA . VAL A 1 91 ? -2.661 11.754 14.425 1.00 82.12 91 VAL A CA 1
ATOM 633 C C . VAL A 1 91 ? -2.500 13.095 13.722 1.00 82.12 91 VAL A C 1
ATOM 635 O O . VAL A 1 91 ? -3.002 14.099 14.230 1.00 82.12 91 VAL A O 1
ATOM 638 N N . PRO A 1 92 ? -1.811 13.155 12.570 1.00 76.38 92 PRO A N 1
ATOM 639 C CA . PRO A 1 92 ? -1.689 14.401 11.830 1.00 76.38 92 PRO A CA 1
ATOM 640 C C . PRO A 1 92 ? -3.079 14.889 11.403 1.00 76.38 92 PRO A C 1
ATOM 642 O O . PRO A 1 92 ? -3.868 14.125 10.840 1.00 76.38 92 PRO A O 1
ATOM 645 N N . ALA A 1 93 ? -3.365 16.165 11.675 1.00 67.31 93 ALA A N 1
ATOM 646 C CA . ALA A 1 93 ? -4.674 16.778 11.437 1.00 67.31 93 ALA A CA 1
ATOM 647 C C . ALA A 1 93 ? -5.095 16.735 9.955 1.00 67.31 93 ALA A C 1
ATOM 649 O O . ALA A 1 93 ? -6.281 16.670 9.649 1.00 67.31 93 ALA A O 1
ATOM 650 N N . SER A 1 94 ? -4.128 16.765 9.037 1.00 67.19 94 SER A N 1
ATOM 651 C CA . SER A 1 94 ? -4.302 16.583 7.592 1.00 67.19 94 SER A CA 1
ATOM 652 C C . SER A 1 94 ? -2.927 16.468 6.918 1.00 67.19 94 SER A C 1
ATOM 654 O O . SER A 1 94 ? -1.905 16.787 7.528 1.00 67.19 94 SER A O 1
ATOM 656 N N . GLY A 1 95 ? -2.890 16.016 5.661 1.00 66.69 95 GLY A N 1
ATOM 657 C CA . GLY A 1 95 ? -1.804 16.384 4.741 1.00 66.69 95 GLY A CA 1
ATOM 658 C C . GLY A 1 95 ? -1.047 15.245 4.063 1.00 66.69 95 GLY A C 1
ATOM 659 O O . GLY A 1 95 ? -0.590 15.441 2.943 1.00 66.69 95 GLY A O 1
ATOM 660 N N . SER A 1 96 ? -0.949 14.056 4.666 1.00 79.56 96 SER A N 1
ATOM 661 C CA . SER A 1 96 ? -0.330 12.901 4.000 1.00 79.56 96 SER A CA 1
ATOM 662 C C . SER A 1 96 ? -1.337 11.764 3.825 1.00 79.56 96 SER A C 1
ATOM 664 O O . SER A 1 96 ? -1.886 11.295 4.826 1.00 79.56 96 SER A O 1
ATOM 666 N N . PRO A 1 97 ? -1.583 11.300 2.585 1.00 85.69 97 PRO A N 1
ATOM 667 C CA . PRO A 1 97 ? -2.362 10.090 2.352 1.00 85.69 97 PRO A CA 1
ATOM 668 C C . PRO A 1 97 ? -1.578 8.820 2.713 1.00 85.69 97 PRO A C 1
ATOM 670 O O . PRO A 1 97 ? -2.176 7.756 2.810 1.00 85.69 97 PRO A O 1
ATOM 673 N N . VAL A 1 98 ? -0.258 8.913 2.935 1.00 92.06 98 VAL A N 1
ATOM 674 C CA . VAL A 1 98 ? 0.585 7.751 3.243 1.00 92.06 98 VAL A CA 1
ATOM 675 C C . VAL A 1 98 ? 0.135 7.095 4.546 1.00 92.06 98 VAL A C 1
ATOM 677 O O . VAL A 1 98 ? 0.054 7.741 5.595 1.00 92.06 98 VAL A O 1
ATOM 680 N N . GLY A 1 99 ? -0.133 5.796 4.465 1.00 93.06 99 GLY A N 1
ATOM 681 C CA . GLY A 1 99 ? -0.622 4.976 5.562 1.00 93.06 99 GLY A CA 1
ATOM 682 C C . GLY A 1 99 ? -2.140 4.975 5.694 1.00 93.06 99 GLY A C 1
ATOM 683 O O . GLY A 1 99 ? -2.648 4.202 6.503 1.00 93.06 99 GLY A O 1
ATOM 684 N N . VAL A 1 100 ? -2.875 5.805 4.944 1.00 94.25 100 VAL A N 1
ATOM 685 C CA . VAL A 1 100 ? -4.340 5.748 4.908 1.00 94.25 100 VAL A CA 1
ATOM 686 C C . VAL A 1 100 ? -4.768 4.746 3.848 1.00 94.25 100 VAL A C 1
ATOM 688 O O . VAL A 1 100 ? -4.509 4.920 2.657 1.00 94.25 100 VAL A O 1
ATOM 691 N N . ALA A 1 101 ? -5.440 3.690 4.287 1.00 94.88 101 ALA A N 1
ATOM 692 C CA . ALA A 1 101 ? -5.820 2.587 3.426 1.00 94.88 101 ALA A CA 1
ATOM 693 C C . ALA A 1 101 ? -7.219 2.079 3.758 1.00 94.88 101 ALA A C 1
ATOM 695 O O . ALA A 1 101 ? -7.640 2.056 4.917 1.00 94.88 101 ALA A O 1
ATOM 696 N N . ALA A 1 102 ? -7.920 1.658 2.711 1.00 93.94 102 ALA A N 1
ATOM 697 C CA . ALA A 1 102 ? -9.186 0.961 2.800 1.00 93.94 102 ALA A CA 1
ATOM 698 C C . ALA A 1 102 ? -9.017 -0.464 2.264 1.00 93.94 102 ALA A C 1
ATOM 700 O O . ALA A 1 102 ? -8.263 -0.682 1.318 1.00 93.94 102 ALA A O 1
ATOM 701 N N . GLY A 1 103 ? -9.734 -1.422 2.845 1.00 93.69 103 GLY A N 1
ATOM 702 C CA . GLY A 1 103 ? -9.689 -2.822 2.428 1.00 93.69 103 GLY A CA 1
ATOM 703 C C . GLY A 1 103 ? -11.061 -3.487 2.389 1.00 93.69 103 GLY A C 1
ATOM 704 O O . GLY A 1 103 ? -12.038 -2.992 2.952 1.00 93.69 103 GLY A O 1
ATOM 705 N N . LEU A 1 104 ? -11.131 -4.653 1.744 1.00 93.25 104 LEU A N 1
ATOM 706 C CA . LEU A 1 104 ? -12.298 -5.546 1.840 1.00 93.25 104 LEU A CA 1
ATOM 707 C C . LEU A 1 104 ? -12.296 -6.355 3.141 1.00 93.25 104 LEU A C 1
ATOM 709 O O . LEU A 1 104 ? -13.331 -6.880 3.551 1.00 93.25 104 LEU A O 1
ATOM 713 N N . THR A 1 105 ? -11.135 -6.443 3.786 1.00 94.44 105 THR A N 1
ATOM 714 C CA . THR A 1 105 ? -10.919 -7.030 5.109 1.00 94.44 105 THR A CA 1
ATOM 715 C C . THR A 1 105 ? -10.016 -6.120 5.934 1.00 94.44 105 THR A C 1
ATOM 717 O O . THR A 1 105 ? -9.252 -5.322 5.382 1.00 94.44 105 THR A O 1
ATOM 720 N N . TRP A 1 106 ? -10.048 -6.292 7.256 1.00 95.00 106 TRP A N 1
ATOM 721 C CA . TRP A 1 106 ? -9.118 -5.632 8.172 1.00 95.00 106 TRP A CA 1
ATOM 722 C C . TRP A 1 106 ? -7.653 -5.839 7.765 1.00 95.00 106 TRP A C 1
ATOM 724 O O . TRP A 1 106 ? -6.900 -4.877 7.650 1.00 95.00 106 TRP A O 1
ATOM 734 N N . VAL A 1 107 ? -7.277 -7.089 7.479 1.00 95.56 107 VAL A N 1
ATOM 735 C CA . VAL A 1 107 ? -5.907 -7.462 7.100 1.00 95.56 107 VAL A CA 1
ATOM 736 C C . VAL A 1 107 ? -5.482 -6.754 5.815 1.00 95.56 107 VAL A C 1
ATOM 738 O O . VAL A 1 107 ? -4.438 -6.112 5.812 1.00 95.56 107 VAL A O 1
ATOM 741 N N . SER A 1 108 ? -6.323 -6.762 4.773 1.00 94.06 108 SER A N 1
ATOM 742 C CA . SER A 1 108 ? -5.988 -6.091 3.506 1.00 94.06 108 SER A CA 1
ATOM 743 C C . SER A 1 108 ? -5.779 -4.582 3.678 1.00 94.06 108 SER A C 1
ATOM 745 O O . SER A 1 108 ? -4.859 -4.019 3.095 1.00 94.06 108 SER A O 1
ATOM 747 N N . ALA A 1 109 ? -6.574 -3.927 4.533 1.00 95.75 109 ALA A N 1
ATOM 748 C CA . ALA A 1 109 ? -6.413 -2.504 4.814 1.00 95.75 109 ALA A CA 1
ATOM 749 C C . ALA A 1 109 ? -5.080 -2.218 5.529 1.00 95.75 109 ALA A C 1
ATOM 751 O O . ALA A 1 109 ? -4.386 -1.258 5.192 1.00 95.75 109 ALA A O 1
ATOM 752 N N . LEU A 1 110 ? -4.696 -3.069 6.489 1.00 96.56 110 LEU A N 1
ATOM 753 C CA . LEU A 1 110 ? -3.406 -2.962 7.172 1.00 96.56 110 LEU A CA 1
ATOM 754 C C . LEU A 1 110 ? -2.233 -3.188 6.215 1.00 96.56 110 LEU A C 1
ATOM 756 O O . LEU A 1 110 ? -1.304 -2.384 6.207 1.00 96.56 110 LEU A O 1
ATOM 760 N N . GLU A 1 111 ? -2.274 -4.246 5.407 1.00 95.56 111 GLU A N 1
ATOM 761 C CA . GLU A 1 111 ? -1.223 -4.570 4.436 1.00 95.56 111 GLU A CA 1
ATOM 762 C C . GLU A 1 111 ? -1.025 -3.434 3.434 1.00 95.56 111 GLU A C 1
ATOM 764 O O . GLU A 1 111 ? 0.106 -2.990 3.232 1.00 95.56 111 GLU A O 1
ATOM 769 N N . SER A 1 112 ? -2.113 -2.888 2.881 1.00 94.69 112 SER A N 1
ATOM 770 C CA . SER A 1 112 ? -2.049 -1.725 1.993 1.00 94.69 112 SER A CA 1
ATOM 771 C C . SER A 1 112 ? -1.456 -0.497 2.691 1.00 94.69 112 SER A C 1
ATOM 773 O O . SER A 1 112 ? -0.592 0.170 2.122 1.00 94.69 112 SER A O 1
ATOM 775 N N . GLY A 1 113 ? -1.859 -0.202 3.931 1.00 96.06 113 GLY A N 1
ATOM 776 C CA . GLY A 1 113 ? -1.317 0.932 4.689 1.00 96.06 113 GLY A CA 1
ATOM 777 C C . GLY A 1 113 ? 0.170 0.774 5.032 1.00 96.06 113 GLY A C 1
ATOM 778 O O . GLY A 1 113 ? 0.934 1.738 4.955 1.00 96.06 113 GLY A O 1
ATOM 779 N N . LEU A 1 114 ? 0.607 -0.441 5.372 1.00 97.25 114 LEU A N 1
ATOM 780 C CA . LEU A 1 114 ? 2.017 -0.756 5.617 1.00 97.25 114 LEU A CA 1
ATOM 781 C C . LEU A 1 114 ? 2.842 -0.675 4.326 1.00 97.25 114 LEU A C 1
ATOM 783 O O . LEU A 1 114 ? 3.927 -0.090 4.335 1.00 97.25 114 LEU A O 1
ATOM 787 N N . ALA A 1 115 ? 2.318 -1.201 3.215 1.00 95.69 115 ALA A N 1
ATOM 788 C CA . ALA A 1 115 ? 2.961 -1.126 1.906 1.00 95.69 115 ALA A CA 1
ATOM 789 C C . ALA A 1 115 ? 3.194 0.330 1.480 1.00 95.69 115 ALA A C 1
ATOM 791 O O . ALA A 1 115 ? 4.314 0.671 1.106 1.00 95.69 115 ALA A O 1
ATOM 792 N N . GLN A 1 116 ? 2.201 1.212 1.645 1.00 95.25 116 GLN A N 1
ATOM 793 C CA . GLN A 1 116 ? 2.348 2.648 1.366 1.00 95.25 116 GLN A CA 1
ATOM 794 C C . GLN A 1 116 ? 3.498 3.293 2.160 1.00 95.25 116 GLN A C 1
ATOM 796 O O . GLN A 1 116 ? 4.235 4.116 1.617 1.00 95.25 116 GLN A O 1
ATOM 801 N N . HIS A 1 117 ? 3.686 2.925 3.434 1.00 96.44 117 HIS A N 1
ATOM 802 C CA . HIS A 1 117 ? 4.812 3.421 4.240 1.00 96.44 117 HIS A CA 1
ATOM 803 C C . HIS A 1 117 ? 6.159 2.899 3.743 1.00 96.44 117 HIS A C 1
ATOM 805 O O . HIS A 1 117 ? 7.107 3.676 3.619 1.00 96.44 117 HIS A O 1
ATOM 811 N N . CYS A 1 118 ? 6.254 1.609 3.410 1.00 96.75 118 CYS A N 1
ATOM 812 C CA . CYS A 1 118 ? 7.461 1.049 2.798 1.00 96.75 118 CYS A CA 1
ATOM 813 C C . CYS A 1 118 ? 7.789 1.748 1.471 1.00 96.75 118 CYS A C 1
ATOM 815 O O . CYS A 1 118 ? 8.934 2.131 1.240 1.00 96.75 118 CYS A O 1
ATOM 817 N N . GLU A 1 119 ? 6.791 1.974 0.622 1.00 95.81 119 GLU A N 1
ATOM 818 C CA . GLU A 1 119 ? 6.944 2.699 -0.637 1.00 95.81 119 GLU A CA 1
ATOM 819 C C . GLU A 1 119 ? 7.404 4.147 -0.401 1.00 95.81 119 GLU A C 1
ATOM 821 O O . GLU A 1 119 ? 8.362 4.601 -1.028 1.00 95.81 119 GLU A O 1
ATOM 826 N N . ALA A 1 120 ? 6.816 4.867 0.558 1.00 94.56 120 ALA A N 1
ATOM 827 C CA . ALA A 1 120 ? 7.246 6.222 0.906 1.00 94.56 120 ALA A CA 1
ATOM 828 C C . ALA A 1 120 ? 8.707 6.272 1.396 1.00 94.56 120 ALA A C 1
ATOM 830 O O . ALA A 1 120 ? 9.462 7.172 1.009 1.00 94.56 120 ALA A O 1
ATOM 831 N N . LEU A 1 121 ? 9.140 5.283 2.187 1.00 95.44 121 LEU A N 1
ATOM 832 C CA . LEU A 1 121 ? 10.539 5.138 2.595 1.00 95.44 121 LEU A CA 1
ATOM 833 C C . LEU A 1 121 ? 11.453 4.849 1.397 1.00 95.44 121 LEU A C 1
ATOM 835 O O . LEU A 1 121 ? 12.504 5.483 1.280 1.00 95.44 121 LEU A O 1
ATOM 839 N N . LEU A 1 122 ? 11.050 3.968 0.473 1.00 95.44 122 LEU A N 1
ATOM 840 C CA . LEU A 1 122 ? 11.783 3.719 -0.778 1.00 95.44 122 LEU A CA 1
ATOM 841 C C . LEU A 1 122 ? 11.931 4.999 -1.600 1.00 95.44 122 LEU A C 1
ATOM 843 O O . LEU A 1 122 ? 13.029 5.297 -2.067 1.00 95.44 122 LEU A O 1
ATOM 847 N N . ALA A 1 123 ? 10.870 5.800 -1.716 1.00 93.75 123 ALA A N 1
ATOM 848 C CA . ALA A 1 123 ? 10.930 7.097 -2.384 1.00 93.75 123 ALA A CA 1
ATOM 849 C C . ALA A 1 123 ? 11.955 8.029 -1.720 1.00 93.75 123 ALA A C 1
ATOM 851 O O . ALA A 1 123 ? 12.687 8.738 -2.407 1.00 93.75 123 ALA A O 1
ATOM 852 N N . GLY A 1 124 ? 12.017 8.041 -0.385 1.00 94.19 124 GLY A N 1
ATOM 853 C CA . GLY A 1 124 ? 13.029 8.780 0.371 1.00 94.19 124 GLY A CA 1
ATOM 854 C C . GLY A 1 124 ? 14.452 8.305 0.062 1.00 94.19 124 GLY A C 1
ATOM 855 O O . GLY A 1 124 ? 15.317 9.126 -0.244 1.00 94.19 124 GLY A O 1
ATOM 856 N N . ARG A 1 125 ? 14.682 6.985 0.065 1.00 94.75 125 ARG A N 1
ATOM 857 C CA . ARG A 1 125 ? 15.985 6.375 -0.261 1.00 94.75 125 ARG A CA 1
ATOM 858 C C . ARG A 1 125 ? 16.414 6.681 -1.695 1.00 94.75 125 ARG A C 1
ATOM 860 O O . ARG A 1 125 ? 17.554 7.070 -1.907 1.00 94.75 125 ARG A O 1
ATOM 867 N N . LEU A 1 126 ? 15.502 6.593 -2.661 1.00 93.00 126 LEU A N 1
ATOM 868 C CA . LEU A 1 126 ? 15.783 6.898 -4.068 1.00 93.00 126 LEU A CA 1
ATOM 869 C C . LEU A 1 126 ? 16.189 8.361 -4.304 1.00 93.00 126 LEU A C 1
ATOM 871 O O . LEU A 1 126 ? 16.944 8.627 -5.234 1.00 93.00 126 LEU A O 1
ATOM 875 N N . ARG A 1 127 ? 15.742 9.306 -3.464 1.00 92.88 127 ARG A N 1
ATOM 876 C CA . ARG A 1 127 ? 16.186 10.713 -3.524 1.00 92.88 127 ARG A CA 1
ATOM 877 C C . ARG A 1 127 ? 17.567 10.940 -2.905 1.00 92.88 127 ARG A C 1
ATOM 879 O O . ARG A 1 127 ? 18.164 11.988 -3.144 1.00 92.88 127 ARG A O 1
ATOM 886 N N . ALA A 1 128 ? 18.075 10.009 -2.094 1.00 93.62 128 ALA A N 1
ATOM 887 C CA . ALA A 1 128 ? 19.360 10.177 -1.430 1.00 93.62 128 ALA A CA 1
ATOM 888 C C . ALA A 1 128 ? 20.516 10.126 -2.455 1.00 93.62 128 ALA A C 1
ATOM 890 O O . ALA A 1 128 ? 20.566 9.192 -3.267 1.00 93.62 128 ALA A O 1
ATOM 891 N N . PRO A 1 129 ? 21.464 11.085 -2.420 1.00 92.31 129 PRO A N 1
ATOM 892 C CA . PRO A 1 129 ? 22.614 11.094 -3.319 1.00 92.31 129 PRO A CA 1
ATOM 893 C C . PRO A 1 129 ? 23.424 9.798 -3.243 1.00 92.31 129 PRO A C 1
ATOM 895 O O . PRO A 1 129 ? 23.652 9.255 -2.165 1.00 92.31 129 PRO A O 1
ATOM 898 N N . GLY A 1 130 ? 23.886 9.313 -4.397 1.00 92.25 130 GLY A N 1
ATOM 899 C CA . GLY A 1 130 ? 24.706 8.100 -4.482 1.00 92.25 130 GLY A CA 1
ATOM 900 C C . GLY A 1 130 ? 23.925 6.786 -4.414 1.00 92.25 130 GLY A C 1
ATOM 901 O O . GLY A 1 130 ? 24.533 5.728 -4.561 1.00 92.25 130 GLY A O 1
ATOM 902 N N . THR A 1 131 ? 22.598 6.824 -4.258 1.00 93.56 131 THR A N 1
ATOM 903 C CA . THR A 1 131 ? 21.768 5.617 -4.352 1.00 93.56 131 THR A CA 1
ATOM 904 C C . THR A 1 131 ? 21.895 4.995 -5.743 1.00 93.56 131 THR A C 1
ATOM 906 O O . THR A 1 131 ? 21.842 5.690 -6.766 1.00 93.56 131 THR A O 1
ATOM 909 N N . ARG A 1 132 ? 22.103 3.676 -5.766 1.00 92.69 132 ARG A N 1
ATOM 910 C CA . ARG A 1 132 ? 22.209 2.856 -6.974 1.00 92.69 132 ARG A CA 1
ATOM 911 C C . ARG A 1 132 ? 21.291 1.650 -6.853 1.00 92.69 132 ARG A C 1
ATOM 913 O O . ARG A 1 132 ? 21.269 1.021 -5.796 1.00 92.69 132 ARG A O 1
ATOM 920 N N . VAL A 1 133 ? 20.572 1.325 -7.921 1.00 93.00 133 VAL A N 1
ATOM 921 C CA . VAL A 1 133 ? 19.633 0.196 -7.965 1.00 93.00 133 VAL A CA 1
ATOM 922 C C . VAL A 1 133 ? 19.890 -0.663 -9.206 1.00 93.00 133 VAL A C 1
ATOM 924 O O . VAL A 1 133 ? 20.085 -0.119 -10.299 1.00 93.00 133 VAL A O 1
ATOM 927 N N . PRO A 1 134 ? 19.955 -1.998 -9.068 1.00 92.69 134 PRO A N 1
ATOM 928 C CA . PRO A 1 134 ? 20.169 -2.879 -10.207 1.00 92.69 134 PRO A CA 1
ATOM 929 C C . PRO A 1 134 ? 18.936 -2.914 -11.113 1.00 92.69 134 PRO A C 1
ATOM 931 O O . PRO A 1 134 ? 17.793 -2.791 -10.663 1.00 92.69 134 PRO A O 1
ATOM 934 N N . ARG A 1 135 ? 19.174 -3.101 -12.413 1.00 91.94 135 ARG A N 1
ATOM 935 C CA . ARG A 1 135 ? 18.101 -3.379 -13.373 1.00 91.94 135 ARG A CA 1
ATOM 936 C C . ARG A 1 135 ? 17.528 -4.772 -13.136 1.00 91.94 135 ARG A C 1
ATOM 938 O O . ARG A 1 135 ? 18.265 -5.723 -12.883 1.00 91.94 135 ARG A O 1
ATOM 945 N N . LEU A 1 136 ? 16.217 -4.888 -13.283 1.00 91.31 136 LEU A N 1
ATOM 946 C CA . LEU A 1 136 ? 15.473 -6.132 -13.163 1.00 91.31 136 LEU A CA 1
ATOM 947 C C . LEU A 1 136 ? 14.940 -6.548 -14.536 1.00 91.31 136 LEU A C 1
ATOM 949 O O . LEU A 1 136 ? 14.286 -5.768 -15.227 1.00 91.31 136 LEU A O 1
ATOM 953 N N . SER A 1 137 ? 15.182 -7.801 -14.921 1.00 91.19 137 SER A N 1
ATOM 954 C CA . SER A 1 137 ? 14.517 -8.390 -16.083 1.00 91.19 137 SER A CA 1
ATOM 955 C C . SER A 1 137 ? 13.132 -8.893 -15.684 1.00 91.19 137 SER A C 1
ATOM 957 O O . SER A 1 137 ? 13.017 -9.857 -14.931 1.00 91.19 137 SER A O 1
ATOM 959 N N . LEU A 1 138 ? 12.076 -8.280 -16.224 1.00 90.00 138 LEU A N 1
ATOM 960 C CA . LEU A 1 138 ? 10.691 -8.692 -15.949 1.00 90.00 138 LEU A CA 1
ATOM 961 C C . LEU A 1 138 ? 10.306 -10.043 -16.588 1.00 90.00 138 LEU A C 1
ATOM 963 O O . LEU A 1 138 ? 9.277 -10.615 -16.240 1.00 90.00 138 LEU A O 1
ATOM 967 N N . ALA A 1 139 ? 11.116 -10.539 -17.530 1.00 87.56 139 ALA A N 1
ATOM 968 C CA . ALA A 1 139 ? 10.927 -11.825 -18.207 1.00 87.56 139 ALA A CA 1
ATOM 969 C C . ALA A 1 139 ? 11.884 -12.923 -17.695 1.00 87.56 139 ALA A C 1
ATOM 971 O O . ALA A 1 139 ? 11.932 -14.008 -18.270 1.00 87.56 139 ALA A O 1
ATOM 972 N N . GLY A 1 140 ? 12.690 -12.633 -16.667 1.00 78.00 140 GLY A N 1
ATOM 973 C CA . GLY A 1 140 ? 13.665 -13.576 -16.118 1.00 78.00 140 GLY A CA 1
ATOM 974 C C . GLY A 1 140 ? 13.034 -14.698 -15.286 1.00 78.00 140 GLY A C 1
ATOM 975 O O . GLY A 1 140 ? 11.937 -14.558 -14.740 1.00 78.00 140 GLY A O 1
ATOM 976 N N . GLU A 1 141 ? 13.759 -15.810 -15.154 1.00 67.12 141 GLU A N 1
ATOM 977 C CA . GLU A 1 141 ? 13.386 -16.909 -14.259 1.00 67.12 141 GLU A CA 1
ATOM 978 C C . GLU A 1 141 ? 13.298 -16.414 -12.801 1.00 67.12 141 GLU A C 1
ATOM 980 O O . GLU A 1 141 ? 14.166 -15.686 -12.327 1.00 67.12 141 GLU A O 1
ATOM 985 N N . GLY A 1 142 ? 12.225 -16.782 -12.089 1.00 69.06 142 GLY A N 1
ATOM 986 C CA . GLY A 1 142 ? 12.008 -16.426 -10.676 1.00 69.06 142 GLY A CA 1
ATOM 987 C C . GLY A 1 142 ? 11.204 -15.143 -10.416 1.00 69.06 142 GLY A C 1
ATOM 988 O O . GLY A 1 142 ? 10.717 -14.956 -9.299 1.00 69.06 142 GLY A O 1
ATOM 989 N N . HIS A 1 143 ? 10.992 -14.294 -11.428 1.00 69.38 143 HIS A N 1
ATOM 990 C CA . HIS A 1 143 ? 10.245 -13.026 -11.307 1.00 69.38 143 HIS A CA 1
ATOM 991 C C . HIS A 1 143 ? 9.222 -12.825 -12.431 1.00 69.38 143 HIS A C 1
ATOM 993 O O . HIS A 1 143 ? 8.924 -11.694 -12.807 1.00 69.38 143 HIS A O 1
ATOM 999 N N . ALA A 1 144 ? 8.709 -13.927 -12.984 1.00 76.75 144 ALA A N 1
ATOM 1000 C CA . ALA A 1 144 ? 7.910 -13.922 -14.200 1.00 76.75 144 ALA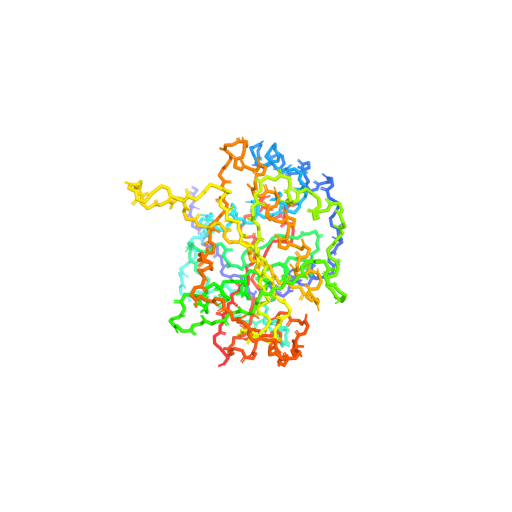 A CA 1
ATOM 1001 C C . ALA A 1 144 ? 6.607 -13.127 -14.029 1.00 76.75 144 ALA A C 1
ATOM 1003 O O . ALA A 1 144 ? 5.608 -13.617 -13.493 1.00 76.75 144 ALA A O 1
ATOM 1004 N N . VAL A 1 145 ? 6.615 -11.894 -14.532 1.00 89.44 145 VAL A N 1
ATOM 1005 C CA . VAL A 1 145 ? 5.393 -11.132 -14.765 1.00 89.44 145 VAL A CA 1
ATOM 1006 C C . VAL A 1 145 ? 4.640 -11.809 -15.918 1.00 89.44 145 VAL A C 1
ATOM 1008 O O . VAL A 1 145 ? 5.263 -12.135 -16.930 1.00 89.44 145 VAL A O 1
ATOM 1011 N N . PRO A 1 146 ? 3.313 -12.016 -15.817 1.00 92.31 146 PRO A N 1
ATOM 1012 C CA . PRO A 1 146 ? 2.532 -12.632 -16.884 1.00 92.31 146 PRO A CA 1
ATOM 1013 C C . PRO A 1 146 ? 2.777 -12.001 -18.265 1.00 92.31 146 PRO A C 1
ATOM 1015 O O . PRO A 1 146 ? 2.694 -10.781 -18.426 1.00 92.31 146 PRO A O 1
ATOM 1018 N N . ASP A 1 147 ? 2.977 -12.830 -19.295 1.00 91.19 147 ASP A N 1
ATOM 1019 C CA . ASP A 1 147 ? 3.271 -12.377 -20.667 1.00 91.19 147 ASP A CA 1
ATOM 1020 C C . ASP A 1 147 ? 2.232 -11.405 -21.238 1.00 91.19 147 ASP A C 1
ATOM 1022 O O . ASP A 1 147 ? 2.549 -10.551 -22.069 1.00 91.19 147 ASP A O 1
ATOM 1026 N N . ALA A 1 148 ? 0.971 -11.527 -20.818 1.00 92.12 148 ALA A N 1
ATOM 1027 C CA . ALA A 1 148 ? -0.089 -10.598 -21.199 1.00 92.12 148 ALA A CA 1
ATOM 1028 C C . ALA A 1 148 ? 0.195 -9.167 -20.709 1.00 92.12 148 ALA A C 1
ATOM 1030 O O . ALA A 1 148 ? 0.055 -8.222 -21.485 1.00 92.12 148 ALA A O 1
ATOM 1031 N N . LEU A 1 149 ? 0.664 -9.013 -19.466 1.00 92.38 149 LEU A N 1
ATOM 1032 C CA . LEU A 1 149 ? 1.038 -7.717 -18.899 1.00 92.38 149 LEU A CA 1
ATOM 1033 C C . LEU A 1 149 ? 2.299 -7.168 -19.568 1.00 92.38 149 LEU A C 1
ATOM 1035 O O . LEU A 1 149 ? 2.333 -5.997 -19.939 1.00 92.38 149 LEU A O 1
ATOM 1039 N N . LEU A 1 150 ? 3.300 -8.018 -19.820 1.00 91.88 150 LEU A N 1
ATOM 1040 C CA . LEU A 1 150 ? 4.520 -7.609 -20.527 1.00 91.88 150 LEU A CA 1
ATOM 1041 C C . LEU A 1 150 ? 4.242 -7.155 -21.963 1.00 91.88 150 LEU A C 1
ATOM 1043 O O . LEU A 1 150 ? 4.854 -6.204 -22.450 1.00 91.88 150 LEU A O 1
ATOM 1047 N N . ARG A 1 151 ? 3.316 -7.820 -22.667 1.00 91.44 151 ARG A N 1
ATOM 1048 C CA . ARG A 1 151 ? 2.862 -7.381 -23.996 1.00 91.44 151 ARG A CA 1
ATOM 1049 C C . ARG A 1 151 ? 2.155 -6.027 -23.934 1.00 91.44 151 ARG A C 1
ATOM 1051 O O . ARG A 1 151 ? 2.478 -5.174 -24.753 1.00 91.44 151 ARG A O 1
ATOM 1058 N N . ALA A 1 152 ? 1.268 -5.819 -22.960 1.00 91.50 152 ALA A N 1
ATOM 1059 C CA . ALA A 1 152 ? 0.595 -4.534 -22.757 1.00 91.50 152 ALA A CA 1
ATOM 1060 C C . ALA A 1 152 ? 1.570 -3.404 -22.371 1.00 91.50 152 ALA A C 1
ATOM 1062 O O . ALA A 1 152 ? 1.367 -2.254 -22.743 1.00 91.50 152 ALA A O 1
ATOM 1063 N N . LEU A 1 153 ? 2.650 -3.715 -21.647 1.00 90.06 153 LEU A N 1
ATOM 1064 C CA . LEU A 1 153 ? 3.659 -2.725 -21.268 1.00 90.06 153 LEU A CA 1
ATOM 1065 C C . LEU A 1 153 ? 4.528 -2.301 -22.465 1.00 90.06 153 LEU A C 1
ATOM 1067 O O . LEU A 1 153 ? 4.797 -1.108 -22.632 1.00 90.06 153 LEU A O 1
ATOM 1071 N N . ARG A 1 154 ? 4.914 -3.269 -23.312 1.00 87.94 154 ARG A N 1
ATOM 1072 C CA . ARG A 1 154 ? 5.782 -3.094 -24.495 1.00 87.94 154 ARG A CA 1
ATOM 1073 C C . ARG A 1 154 ? 5.162 -2.316 -25.653 1.00 87.94 154 ARG A C 1
ATOM 1075 O O . ARG A 1 154 ? 5.911 -1.811 -26.483 1.00 87.94 154 ARG A O 1
ATOM 1082 N N . SER A 1 155 ? 3.837 -2.262 -25.770 1.00 82.25 155 SER A N 1
ATOM 1083 C CA . SER A 1 155 ? 3.189 -1.708 -26.966 1.00 82.25 155 SER A CA 1
ATOM 1084 C C . SER A 1 155 ? 3.382 -0.200 -27.148 1.00 82.25 155 SER A C 1
ATOM 1086 O O . SER A 1 155 ? 3.184 0.284 -28.260 1.00 82.25 155 SER A O 1
ATOM 1088 N N . GLU A 1 156 ? 3.781 0.538 -26.106 1.00 67.81 156 GLU A N 1
ATOM 1089 C CA . GLU A 1 156 ? 3.690 2.006 -26.110 1.00 67.81 156 GLU A CA 1
ATOM 1090 C C . GLU A 1 156 ? 5.004 2.731 -25.777 1.00 67.81 156 GLU A C 1
ATOM 1092 O O . GLU A 1 156 ? 5.338 3.671 -26.492 1.00 67.81 156 GLU A O 1
ATOM 1097 N N . ASP A 1 157 ? 5.817 2.254 -24.820 1.00 76.12 157 ASP A N 1
ATOM 1098 C CA . ASP A 1 157 ? 7.081 2.918 -24.445 1.00 76.12 157 ASP A CA 1
ATOM 1099 C C . ASP A 1 157 ? 8.225 1.948 -24.113 1.00 76.12 157 ASP A C 1
ATOM 1101 O O . ASP A 1 157 ? 8.016 0.762 -23.823 1.00 76.12 157 ASP A O 1
ATOM 1105 N N . GLU A 1 158 ? 9.443 2.497 -24.077 1.00 83.62 158 GLU A N 1
ATOM 1106 C CA . GLU A 1 158 ? 10.570 1.860 -23.405 1.00 83.62 158 GLU A CA 1
ATOM 1107 C C . GLU A 1 158 ? 10.317 1.868 -21.890 1.00 83.62 158 GLU A C 1
ATOM 1109 O O . GLU A 1 158 ? 9.919 2.871 -21.297 1.00 83.62 158 GLU A O 1
ATOM 1114 N N . HIS A 1 159 ? 10.510 0.717 -21.257 1.00 90.00 159 HIS A N 1
ATOM 1115 C CA . HIS A 1 159 ? 10.328 0.550 -19.823 1.00 90.00 159 HIS A CA 1
ATOM 1116 C C . HIS A 1 159 ? 11.572 -0.098 -19.241 1.00 90.00 159 HIS A C 1
ATOM 1118 O O . HIS A 1 159 ? 12.164 -0.995 -19.845 1.00 90.00 159 HIS A O 1
ATOM 1124 N N . VAL A 1 160 ? 11.941 0.345 -18.047 1.00 92.25 160 VAL A N 1
ATOM 1125 C CA . VAL A 1 160 ? 13.043 -0.235 -17.289 1.00 92.25 160 VAL A CA 1
ATOM 1126 C C . VAL A 1 160 ? 12.512 -0.579 -15.912 1.00 92.25 160 VAL A C 1
ATOM 1128 O O . VAL A 1 160 ? 11.900 0.256 -15.247 1.00 92.25 160 VAL A O 1
ATOM 1131 N N . ALA A 1 161 ? 12.706 -1.829 -15.503 1.00 93.88 161 ALA A N 1
ATOM 1132 C CA . ALA A 1 161 ? 12.411 -2.247 -14.148 1.00 93.88 161 ALA A CA 1
ATOM 1133 C C . ALA A 1 161 ? 13.689 -2.253 -13.311 1.00 93.88 161 ALA A C 1
ATOM 1135 O O . ALA A 1 161 ? 14.779 -2.530 -13.818 1.00 93.88 161 ALA A O 1
ATOM 1136 N N . HIS A 1 162 ? 13.541 -1.977 -12.023 1.00 94.25 162 HIS A N 1
ATOM 1137 C CA . HIS A 1 162 ? 14.623 -1.992 -11.050 1.00 94.25 162 HIS A CA 1
ATOM 1138 C C . HIS A 1 162 ? 14.209 -2.813 -9.836 1.00 94.25 162 HIS A C 1
ATOM 1140 O O . HIS A 1 162 ? 13.062 -2.735 -9.383 1.00 94.25 162 HIS A O 1
ATOM 1146 N N . ASP A 1 163 ? 15.154 -3.584 -9.311 1.00 94.12 163 ASP A N 1
ATOM 1147 C CA . ASP A 1 163 ? 14.997 -4.275 -8.037 1.00 94.12 163 ASP A CA 1
ATOM 1148 C C . ASP A 1 163 ? 15.392 -3.313 -6.907 1.00 94.12 163 ASP A C 1
ATOM 1150 O O . ASP A 1 163 ? 16.513 -2.799 -6.854 1.00 94.12 163 ASP A O 1
ATOM 1154 N N . LEU A 1 164 ? 14.436 -3.033 -6.022 1.00 94.88 164 LEU A N 1
ATOM 1155 C CA . LEU A 1 164 ? 14.609 -2.141 -4.879 1.00 94.88 164 LEU A CA 1
ATOM 1156 C C . LEU A 1 164 ? 14.821 -2.900 -3.565 1.00 94.88 164 LEU A C 1
ATOM 1158 O O . LEU A 1 164 ? 14.929 -2.272 -2.507 1.00 94.88 164 LEU A O 1
ATOM 1162 N N . SER A 1 165 ? 14.890 -4.232 -3.596 1.00 94.19 165 SER A N 1
ATOM 1163 C CA . SER A 1 165 ? 14.892 -5.051 -2.388 1.00 94.19 165 SER A CA 1
ATOM 1164 C C . SER A 1 165 ? 16.057 -4.793 -1.456 1.00 94.19 165 SER A C 1
ATOM 1166 O O . SER A 1 165 ? 15.896 -4.848 -0.238 1.00 94.19 165 SER A O 1
ATOM 1168 N N . GLY A 1 166 ? 17.207 -4.413 -2.008 1.00 91.88 166 GLY A N 1
ATOM 1169 C CA . GLY A 1 166 ? 18.382 -4.047 -1.222 1.00 91.88 166 GLY A CA 1
ATOM 1170 C C . GLY A 1 166 ? 18.223 -2.771 -0.388 1.00 91.88 166 GLY A C 1
ATOM 1171 O O . GLY A 1 166 ? 19.028 -2.552 0.512 1.00 91.88 166 GLY A O 1
ATOM 1172 N N . LEU A 1 167 ? 17.222 -1.924 -0.663 1.00 93.62 167 LEU A N 1
ATOM 1173 C CA . LEU A 1 167 ? 17.062 -0.636 0.027 1.00 93.62 167 LEU A CA 1
ATOM 1174 C C . LEU A 1 167 ? 16.349 -0.757 1.379 1.00 93.62 167 LEU A C 1
ATOM 1176 O O . LEU A 1 167 ? 16.651 0.021 2.282 1.00 93.62 167 LEU A O 1
ATOM 1180 N N . LEU A 1 168 ? 15.416 -1.707 1.515 1.00 92.81 168 LEU A N 1
ATOM 1181 C CA . LEU A 1 168 ? 14.642 -1.953 2.746 1.00 92.81 168 LEU A CA 1
ATOM 1182 C C . LEU A 1 168 ? 14.674 -3.418 3.214 1.00 92.81 168 LEU A C 1
ATOM 1184 O O . LEU A 1 168 ? 13.961 -3.773 4.150 1.00 92.81 168 LEU A O 1
ATOM 1188 N N . SER A 1 169 ? 15.465 -4.278 2.566 1.00 92.75 169 SER A N 1
ATOM 1189 C CA . SER A 1 169 ? 15.496 -5.726 2.821 1.00 92.75 169 SER A CA 1
ATOM 1190 C C . SER A 1 169 ? 14.122 -6.411 2.677 1.00 92.75 169 SER A C 1
ATOM 1192 O O . SER A 1 169 ? 13.846 -7.381 3.380 1.00 92.75 169 SER A O 1
ATOM 1194 N N . LEU A 1 170 ? 13.277 -5.923 1.760 1.00 94.12 170 LEU A N 1
ATOM 1195 C CA . LEU A 1 170 ? 11.902 -6.380 1.478 1.00 94.12 170 LEU A CA 1
ATOM 1196 C C . LEU A 1 170 ? 11.697 -6.503 -0.046 1.00 94.12 170 LEU A C 1
ATOM 1198 O O . LEU A 1 170 ? 12.271 -5.693 -0.775 1.00 94.12 170 LEU A O 1
ATOM 1202 N N . PRO A 1 171 ? 10.887 -7.437 -0.582 1.00 94.88 171 PRO A N 1
ATOM 1203 C CA . PRO A 1 171 ? 10.606 -7.495 -2.010 1.00 94.88 171 PRO A CA 1
ATOM 1204 C C . PRO A 1 171 ? 9.964 -6.207 -2.529 1.00 94.88 171 PRO A C 1
ATOM 1206 O O . PRO A 1 171 ? 8.886 -5.813 -2.083 1.00 94.88 171 PRO A O 1
ATOM 1209 N N . ALA A 1 172 ? 10.645 -5.537 -3.459 1.00 95.44 172 ALA A N 1
ATOM 1210 C CA . ALA A 1 172 ? 10.214 -4.248 -3.974 1.00 95.44 172 ALA A CA 1
ATOM 1211 C C . ALA A 1 172 ? 10.717 -4.033 -5.401 1.00 95.44 172 ALA A C 1
ATOM 1213 O O . ALA A 1 172 ? 11.863 -4.342 -5.724 1.00 95.44 172 ALA A O 1
ATOM 1214 N N . CYS A 1 173 ? 9.863 -3.470 -6.249 1.00 95.69 173 CYS A N 1
ATOM 1215 C CA . CYS A 1 173 ? 10.168 -3.217 -7.648 1.00 95.69 173 CYS A CA 1
ATOM 1216 C C . CYS A 1 173 ? 9.774 -1.789 -8.021 1.00 95.69 173 CYS A C 1
ATOM 1218 O O . CYS A 1 173 ? 8.724 -1.297 -7.603 1.00 95.69 173 CYS A O 1
ATOM 1220 N N . ALA A 1 174 ? 10.614 -1.141 -8.826 1.00 95.69 174 ALA A N 1
ATOM 1221 C CA . ALA A 1 174 ? 10.247 0.061 -9.557 1.00 95.69 174 ALA A CA 1
ATOM 1222 C C . ALA A 1 174 ? 10.114 -0.246 -11.046 1.00 95.69 174 ALA A C 1
ATOM 1224 O O . ALA A 1 174 ? 10.956 -0.947 -11.602 1.00 95.69 174 ALA A O 1
ATOM 1225 N N . VAL A 1 175 ? 9.116 0.338 -11.701 1.00 94.56 175 VAL A N 1
ATOM 1226 C CA . VAL A 1 175 ? 8.988 0.368 -13.160 1.00 94.56 175 VAL A CA 1
ATOM 1227 C C . VAL A 1 175 ? 9.004 1.828 -13.590 1.00 94.56 175 VAL A C 1
ATOM 1229 O O . VAL A 1 175 ? 8.116 2.601 -13.229 1.00 94.56 175 VAL A O 1
ATOM 1232 N N . ALA A 1 176 ? 10.043 2.209 -14.326 1.00 91.44 176 ALA A N 1
ATOM 1233 C CA . ALA A 1 176 ? 10.185 3.529 -14.917 1.00 91.44 176 ALA A CA 1
ATOM 1234 C C . ALA A 1 176 ? 9.713 3.501 -16.374 1.00 91.44 176 ALA A C 1
ATOM 1236 O O . ALA A 1 176 ? 10.105 2.624 -17.152 1.00 91.44 176 ALA A O 1
ATOM 1237 N N . LEU A 1 177 ? 8.891 4.482 -16.741 1.00 85.62 177 LEU A N 1
ATOM 1238 C CA . LEU A 1 177 ? 8.492 4.732 -18.120 1.00 85.62 177 LEU A CA 1
ATOM 1239 C C . LEU A 1 177 ? 9.423 5.772 -18.744 1.00 85.62 177 LEU A C 1
ATOM 1241 O O . LEU A 1 177 ? 9.513 6.905 -18.263 1.00 85.62 177 LEU A O 1
ATOM 1245 N N . ALA A 1 178 ? 10.108 5.393 -19.821 1.00 75.62 178 ALA A N 1
ATOM 1246 C CA . ALA A 1 178 ? 10.898 6.312 -20.623 1.00 75.62 178 ALA A CA 1
ATOM 1247 C C . ALA A 1 178 ? 10.123 6.644 -21.908 1.00 75.62 178 ALA A C 1
ATOM 1249 O O . ALA A 1 178 ? 9.766 5.724 -22.644 1.00 75.62 178 ALA A O 1
ATOM 1250 N N . PRO A 1 179 ? 9.859 7.927 -22.214 1.00 68.00 179 PRO A N 1
ATOM 1251 C CA . PRO A 1 179 ? 9.248 8.279 -23.488 1.00 68.00 179 PRO A CA 1
ATOM 1252 C C . PRO A 1 179 ? 10.133 7.773 -24.634 1.00 68.00 179 PRO A C 1
ATOM 1254 O O . PRO A 1 179 ? 11.350 7.942 -24.616 1.00 68.00 179 PRO A O 1
ATOM 1257 N N . ARG A 1 180 ? 9.511 7.147 -25.637 1.00 67.12 180 ARG A N 1
ATOM 1258 C CA . ARG A 1 180 ? 10.200 6.480 -26.757 1.00 67.12 180 ARG A CA 1
ATOM 1259 C C . ARG A 1 180 ? 10.987 7.431 -27.673 1.00 67.12 180 ARG A C 1
ATOM 1261 O O . ARG A 1 180 ? 11.793 6.974 -28.478 1.00 67.12 180 ARG A O 1
ATOM 1268 N N . ALA A 1 181 ? 10.728 8.734 -27.593 1.00 65.25 181 ALA A N 1
ATOM 1269 C CA . ALA A 1 181 ? 11.431 9.741 -28.374 1.00 65.25 181 ALA A CA 1
ATOM 1270 C C . ALA A 1 181 ? 12.639 10.261 -27.590 1.00 65.25 181 ALA A C 1
ATOM 1272 O O . ALA A 1 181 ? 12.488 10.708 -26.450 1.00 65.25 181 ALA A O 1
ATOM 1273 N N . GLU A 1 182 ? 13.822 10.230 -28.210 1.00 59.00 182 GLU A N 1
ATOM 1274 C CA . GLU A 1 182 ? 14.982 10.924 -27.660 1.00 59.00 182 GLU A CA 1
ATOM 1275 C C . GLU A 1 182 ? 14.624 12.402 -27.451 1.00 59.00 182 GLU A C 1
ATOM 1277 O O . GLU A 1 182 ? 14.014 13.013 -28.336 1.00 59.00 182 GLU A O 1
ATOM 1282 N N . PRO A 1 183 ? 14.942 12.982 -26.282 1.00 57.25 183 PRO A N 1
ATOM 1283 C CA . PRO A 1 183 ? 14.712 14.396 -26.064 1.00 57.25 183 PRO A CA 1
ATOM 1284 C C . PRO A 1 183 ? 15.522 15.173 -27.102 1.00 57.25 183 PRO A C 1
ATOM 1286 O O . PRO A 1 183 ? 16.750 15.104 -27.116 1.00 57.25 183 PRO A O 1
ATOM 1289 N N . GLU A 1 184 ? 14.834 15.904 -27.982 1.00 64.62 184 GLU A N 1
ATOM 1290 C CA . GLU A 1 184 ? 15.487 16.902 -28.824 1.00 64.62 184 GLU A CA 1
ATOM 1291 C C . GLU A 1 184 ? 16.281 17.837 -27.896 1.00 64.62 184 GLU A C 1
ATOM 1293 O O . GLU A 1 184 ? 15.694 18.386 -26.957 1.00 64.62 184 GLU A O 1
ATOM 1298 N N . PRO A 1 185 ? 17.595 18.019 -28.118 1.00 59.59 185 PRO A N 1
ATOM 1299 C CA . PRO A 1 185 ? 18.510 18.633 -27.150 1.00 59.59 185 PRO A CA 1
ATOM 1300 C C . PRO A 1 185 ? 18.195 20.097 -26.801 1.00 59.59 185 PRO A C 1
ATOM 1302 O O . PRO A 1 185 ? 18.790 20.644 -25.878 1.00 59.59 185 PRO A O 1
ATOM 1305 N N . GLU A 1 186 ? 17.252 20.729 -27.503 1.00 66.62 186 GLU A N 1
ATOM 1306 C CA . GLU A 1 186 ? 16.858 22.128 -27.308 1.00 66.62 186 GLU A CA 1
ATOM 1307 C C . GLU A 1 186 ? 15.462 22.307 -26.691 1.00 66.62 186 GLU A C 1
ATOM 1309 O O . GLU A 1 186 ? 15.059 23.435 -26.393 1.00 66.62 186 GLU A O 1
ATOM 1314 N N . ARG A 1 187 ? 14.701 21.228 -26.457 1.00 56.66 187 ARG A N 1
ATOM 1315 C CA . ARG A 1 187 ? 13.404 21.339 -25.777 1.00 56.66 187 ARG A CA 1
ATOM 1316 C C . ARG A 1 187 ? 13.607 21.426 -24.264 1.00 56.66 187 ARG A C 1
ATOM 1318 O O . ARG A 1 187 ? 14.363 20.653 -23.682 1.00 56.66 187 ARG A O 1
ATOM 1325 N N . ALA A 1 188 ? 12.898 22.383 -23.655 1.00 57.81 188 ALA A N 1
ATOM 1326 C CA . ALA A 1 188 ? 12.716 22.561 -22.212 1.00 57.81 188 ALA A CA 1
ATOM 1327 C C . ALA A 1 188 ? 12.631 21.211 -21.471 1.00 57.81 188 ALA A C 1
ATOM 1329 O O . ALA A 1 188 ? 12.124 20.265 -22.077 1.00 57.81 188 ALA A O 1
ATOM 1330 N N . PRO A 1 189 ? 13.097 21.121 -20.201 1.00 59.31 189 PRO A N 1
ATOM 1331 C CA . PRO A 1 189 ? 13.241 19.868 -19.456 1.00 59.31 189 PRO A CA 1
ATOM 1332 C C . PRO A 1 189 ? 12.097 18.912 -19.780 1.00 59.31 189 PRO A C 1
ATOM 1334 O O . PRO A 1 189 ? 10.932 19.218 -19.520 1.00 59.31 189 PRO A O 1
ATOM 1337 N N . GLY A 1 190 ? 12.452 17.820 -20.464 1.00 56.78 190 GLY A N 1
ATOM 1338 C CA . GLY A 1 190 ? 11.494 16.848 -20.967 1.00 56.78 190 GLY A CA 1
ATOM 1339 C C . GLY A 1 190 ? 10.614 16.308 -19.838 1.00 56.78 190 GLY A C 1
ATOM 1340 O O . GLY A 1 190 ? 10.978 16.427 -18.666 1.00 56.78 190 GLY A O 1
ATOM 1341 N N . PRO A 1 191 ? 9.451 15.725 -20.173 1.00 57.97 191 PRO A N 1
ATOM 1342 C CA . PRO A 1 191 ? 8.539 15.191 -19.173 1.00 57.97 191 PRO A CA 1
ATOM 1343 C C . PRO A 1 191 ? 9.297 14.264 -18.218 1.00 57.97 191 PRO A C 1
ATOM 1345 O O . PRO A 1 191 ? 10.005 13.352 -18.650 1.00 57.97 191 PRO A O 1
ATOM 1348 N N . GLU A 1 192 ? 9.170 14.559 -16.925 1.00 66.12 192 GLU A N 1
ATOM 1349 C CA . GLU A 1 192 ? 9.764 13.797 -15.831 1.00 66.12 192 GLU A CA 1
ATOM 1350 C C . GLU A 1 192 ? 9.426 12.310 -16.023 1.00 66.12 192 GLU A C 1
ATOM 1352 O O . GLU A 1 192 ? 8.287 11.969 -16.351 1.00 66.12 192 GLU A O 1
ATOM 1357 N N . ARG A 1 193 ? 10.422 11.419 -15.911 1.00 74.56 193 ARG A N 1
ATOM 1358 C CA . ARG A 1 193 ? 10.173 9.979 -16.063 1.00 74.56 193 ARG A CA 1
ATOM 1359 C C . ARG A 1 193 ? 9.228 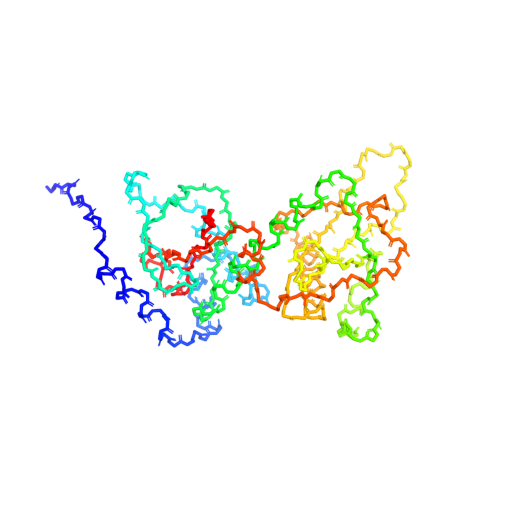9.533 -14.959 1.00 74.56 193 ARG A C 1
ATOM 1361 O O . ARG A 1 193 ? 9.523 9.707 -13.778 1.00 74.56 193 ARG A O 1
ATOM 1368 N N . ASP A 1 194 ? 8.124 8.916 -15.358 1.00 82.38 194 ASP A N 1
ATOM 1369 C CA . ASP A 1 194 ? 7.157 8.384 -14.415 1.00 82.38 194 ASP A CA 1
ATOM 1370 C C . ASP A 1 194 ? 7.707 7.070 -13.839 1.00 82.38 194 ASP A C 1
ATOM 1372 O O . ASP A 1 194 ? 7.776 6.062 -14.545 1.00 82.38 194 ASP A O 1
ATOM 1376 N N . THR A 1 195 ? 8.094 7.072 -12.560 1.00 91.25 195 THR A N 1
ATOM 1377 C CA . THR A 1 195 ? 8.435 5.849 -11.819 1.00 91.25 195 THR A CA 1
ATOM 1378 C C . THR A 1 195 ? 7.238 5.405 -10.982 1.00 91.25 195 THR A C 1
ATOM 1380 O O . THR A 1 195 ? 6.663 6.192 -10.224 1.00 91.25 195 THR A O 1
ATOM 1383 N N . VAL A 1 196 ? 6.885 4.126 -11.082 1.00 93.62 196 VAL A N 1
ATOM 1384 C CA . VAL A 1 196 ? 5.922 3.459 -10.199 1.00 93.62 196 VAL A CA 1
ATOM 1385 C C . VAL A 1 196 ? 6.670 2.469 -9.325 1.00 93.62 196 VAL A C 1
ATOM 1387 O O . VAL A 1 196 ? 7.478 1.698 -9.832 1.00 93.62 196 VAL A O 1
ATOM 1390 N N . VAL A 1 197 ? 6.394 2.482 -8.023 1.00 95.19 197 VAL A N 1
ATOM 1391 C CA . VAL A 1 197 ? 6.984 1.559 -7.049 1.00 95.19 197 VAL A CA 1
ATOM 1392 C C . VAL A 1 197 ? 5.889 0.673 -6.462 1.00 95.19 197 VAL A C 1
ATOM 1394 O O . VAL A 1 197 ? 4.756 1.118 -6.271 1.00 95.19 197 VAL A O 1
ATOM 1397 N N . ALA A 1 198 ? 6.231 -0.580 -6.187 1.00 95.50 198 ALA A N 1
ATOM 1398 C CA . ALA A 1 198 ? 5.405 -1.484 -5.402 1.00 95.50 198 ALA A CA 1
ATOM 1399 C C . ALA A 1 198 ? 6.273 -2.386 -4.519 1.00 95.50 198 ALA A C 1
ATOM 1401 O O . ALA A 1 198 ? 7.418 -2.702 -4.862 1.00 95.50 198 ALA A O 1
ATOM 1402 N N . THR A 1 199 ? 5.703 -2.824 -3.402 1.00 95.81 199 THR A N 1
ATOM 1403 C CA . THR A 1 199 ? 6.238 -3.905 -2.564 1.00 95.81 199 THR A CA 1
ATOM 1404 C C . THR A 1 199 ? 5.332 -5.137 -2.633 1.00 95.81 199 THR A C 1
ATOM 1406 O O . THR A 1 199 ? 4.213 -5.068 -3.143 1.00 95.81 199 THR A O 1
ATOM 1409 N N . GLY A 1 200 ? 5.824 -6.288 -2.175 1.00 93.81 200 GLY A N 1
ATOM 1410 C CA . GLY A 1 200 ? 5.053 -7.535 -2.147 1.00 93.81 200 GLY A CA 1
ATOM 1411 C C . GLY A 1 200 ? 5.684 -8.586 -1.238 1.00 93.81 200 GLY A C 1
ATOM 1412 O O . GLY A 1 200 ? 6.772 -8.369 -0.700 1.00 93.81 200 GLY A O 1
ATOM 1413 N N . ALA A 1 201 ? 5.034 -9.743 -1.088 1.00 91.69 201 ALA A N 1
ATOM 1414 C CA . ALA A 1 201 ? 5.597 -10.862 -0.328 1.00 91.69 201 ALA A CA 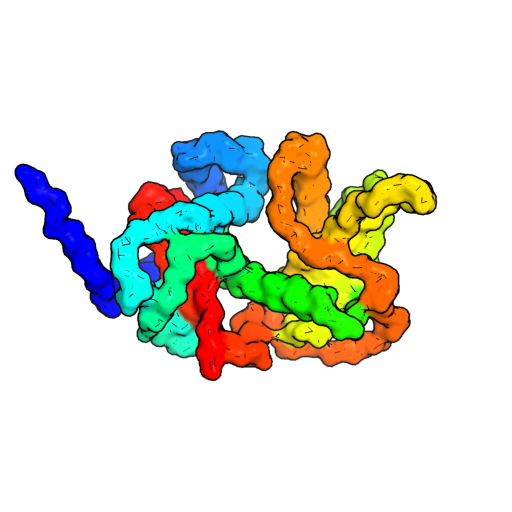1
ATOM 1415 C C . ALA A 1 201 ? 6.751 -11.545 -1.084 1.00 91.69 201 ALA A C 1
ATOM 1417 O O . ALA A 1 201 ? 7.597 -12.212 -0.487 1.00 91.69 201 ALA A O 1
ATOM 1418 N N . THR A 1 202 ? 6.803 -11.365 -2.408 1.00 92.56 202 THR A N 1
ATOM 1419 C CA . THR A 1 202 ? 7.888 -11.822 -3.286 1.00 92.56 202 THR A CA 1
ATOM 1420 C C . THR A 1 202 ? 8.251 -10.751 -4.313 1.00 92.56 202 THR A C 1
ATOM 1422 O O . THR A 1 202 ? 7.466 -9.841 -4.584 1.00 92.56 202 THR A O 1
ATOM 1425 N N . LEU A 1 203 ? 9.433 -10.864 -4.931 1.00 92.50 203 LEU A N 1
ATOM 1426 C CA . LEU A 1 203 ? 9.848 -9.907 -5.963 1.00 92.50 203 LEU A CA 1
ATOM 1427 C C . LEU A 1 203 ? 8.984 -10.037 -7.227 1.00 92.50 203 LEU A C 1
ATOM 1429 O O . LEU A 1 203 ? 8.689 -9.034 -7.866 1.00 92.50 203 LEU A O 1
ATOM 1433 N N . ALA A 1 204 ? 8.517 -11.250 -7.547 1.00 92.25 204 ALA A N 1
ATOM 1434 C CA . ALA A 1 204 ? 7.586 -11.490 -8.649 1.00 92.25 204 ALA A CA 1
ATOM 1435 C C . ALA A 1 204 ? 6.252 -10.758 -8.434 1.00 92.25 204 ALA A C 1
ATOM 1437 O O . ALA A 1 204 ? 5.723 -10.133 -9.351 1.00 92.25 204 ALA A O 1
ATOM 1438 N N . GLU A 1 205 ? 5.726 -10.807 -7.208 1.00 93.19 205 GLU A N 1
ATOM 1439 C CA . GLU A 1 205 ? 4.512 -10.087 -6.836 1.00 93.19 205 GLU A CA 1
ATOM 1440 C C . GLU A 1 205 ? 4.718 -8.572 -6.891 1.00 93.19 205 GLU A C 1
ATOM 1442 O O . GLU A 1 205 ? 3.929 -7.889 -7.538 1.00 93.19 205 GLU A O 1
ATOM 1447 N N . ALA A 1 206 ? 5.806 -8.058 -6.306 1.00 94.81 206 ALA A N 1
ATOM 1448 C CA . ALA A 1 206 ? 6.134 -6.635 -6.367 1.00 94.81 206 ALA A CA 1
ATOM 1449 C C . ALA A 1 206 ? 6.272 -6.146 -7.821 1.00 94.81 206 ALA A C 1
ATOM 1451 O O . ALA A 1 206 ? 5.737 -5.097 -8.180 1.00 94.81 206 ALA A O 1
ATOM 1452 N N . ALA A 1 207 ? 6.939 -6.921 -8.683 1.00 94.94 207 ALA A N 1
ATOM 1453 C CA . ALA A 1 207 ? 7.087 -6.610 -10.102 1.00 94.94 207 ALA A CA 1
ATOM 1454 C C . ALA A 1 207 ? 5.741 -6.616 -10.838 1.00 94.94 207 ALA A C 1
ATOM 1456 O O . ALA A 1 207 ? 5.448 -5.681 -11.585 1.00 94.94 207 ALA A O 1
ATOM 1457 N N . ARG A 1 208 ? 4.891 -7.625 -10.602 1.00 94.94 208 ARG A N 1
ATOM 1458 C CA . ARG A 1 208 ? 3.537 -7.679 -11.172 1.00 94.94 208 ARG A CA 1
ATOM 1459 C C . ARG A 1 208 ? 2.724 -6.448 -10.767 1.00 94.94 208 ARG A C 1
ATOM 1461 O O . ARG A 1 208 ? 2.217 -5.761 -11.651 1.00 94.94 208 ARG A O 1
ATOM 1468 N N . THR A 1 209 ? 2.670 -6.134 -9.474 1.00 94.31 209 THR A N 1
ATOM 1469 C CA . THR A 1 209 ? 1.926 -4.980 -8.947 1.00 94.31 209 THR A CA 1
ATOM 1470 C C . THR A 1 209 ? 2.452 -3.663 -9.525 1.00 94.31 209 THR A C 1
ATOM 1472 O O . THR A 1 209 ? 1.669 -2.805 -9.934 1.00 94.31 209 THR A O 1
ATOM 1475 N N . ALA A 1 210 ? 3.776 -3.497 -9.639 1.00 94.75 210 ALA A N 1
ATOM 1476 C CA . ALA A 1 210 ? 4.374 -2.308 -10.249 1.00 94.75 210 ALA A CA 1
ATOM 1477 C C . ALA A 1 210 ? 4.006 -2.165 -11.738 1.00 94.75 210 ALA A C 1
ATOM 1479 O O . ALA A 1 210 ? 3.711 -1.057 -12.194 1.00 94.75 210 ALA A O 1
ATOM 1480 N N . VAL A 1 211 ? 3.965 -3.269 -12.494 1.00 94.19 211 VAL A N 1
ATOM 1481 C CA . VAL A 1 211 ? 3.533 -3.273 -13.902 1.00 94.19 211 VAL A CA 1
ATOM 1482 C C . VAL A 1 211 ? 2.041 -2.960 -14.028 1.00 94.19 211 VAL A C 1
ATOM 1484 O O . VAL A 1 211 ? 1.664 -2.126 -14.852 1.00 94.19 211 VAL A O 1
ATOM 1487 N N . GLU A 1 212 ? 1.187 -3.571 -13.209 1.00 92.56 212 GLU A N 1
ATOM 1488 C CA . GLU A 1 212 ? -0.260 -3.318 -13.212 1.00 92.56 212 GLU A CA 1
ATOM 1489 C C . GLU A 1 212 ? -0.566 -1.850 -12.900 1.00 92.56 212 GLU A C 1
ATOM 1491 O O . GLU A 1 212 ? -1.257 -1.190 -13.680 1.00 92.56 212 GLU A O 1
ATOM 1496 N N . ARG A 1 213 ? 0.040 -1.296 -11.842 1.00 91.94 213 ARG A N 1
ATOM 1497 C CA . ARG A 1 213 ? -0.086 0.127 -11.488 1.00 91.94 213 ARG A CA 1
ATOM 1498 C C . ARG A 1 213 ? 0.439 1.047 -12.589 1.00 91.94 213 ARG A C 1
ATOM 1500 O O . ARG A 1 213 ? -0.194 2.059 -12.885 1.00 91.94 213 ARG A O 1
ATOM 1507 N N . THR A 1 214 ? 1.545 0.684 -13.241 1.00 91.81 214 THR A N 1
ATOM 1508 C CA . THR A 1 214 ? 2.072 1.409 -14.410 1.00 91.81 214 THR A CA 1
ATOM 1509 C C . THR A 1 214 ? 1.057 1.447 -15.557 1.00 91.81 214 THR A C 1
ATOM 1511 O O . THR A 1 214 ? 0.800 2.512 -16.124 1.00 91.81 214 THR A O 1
ATOM 1514 N N . LEU A 1 215 ? 0.426 0.316 -15.880 1.00 90.62 215 LEU A N 1
ATOM 1515 C CA . LEU A 1 215 ? -0.599 0.243 -16.926 1.00 90.62 215 LEU A CA 1
ATOM 1516 C C . LEU A 1 215 ? -1.866 1.023 -16.549 1.00 90.62 215 LEU A C 1
ATOM 1518 O O . LEU A 1 215 ? -2.400 1.757 -17.381 1.00 90.62 215 LEU A O 1
ATOM 1522 N N . SER A 1 216 ? -2.340 0.910 -15.307 1.00 87.69 216 SER A N 1
ATOM 1523 C CA . SER A 1 216 ? -3.509 1.660 -14.826 1.00 87.69 216 SER A CA 1
ATOM 1524 C C . SER A 1 216 ? -3.261 3.167 -14.851 1.00 87.69 216 SER A C 1
ATOM 1526 O O . SER A 1 216 ? -4.091 3.927 -15.351 1.00 87.69 216 SER A O 1
ATOM 1528 N N . ARG A 1 217 ? -2.069 3.603 -14.436 1.00 87.31 217 ARG A N 1
ATOM 1529 C CA . ARG A 1 217 ? -1.622 4.996 -14.530 1.00 87.31 217 ARG A CA 1
ATOM 1530 C C . ARG A 1 217 ? -1.631 5.521 -15.966 1.00 87.31 217 ARG A C 1
ATOM 1532 O O . ARG A 1 217 ? -2.114 6.628 -16.207 1.00 87.31 217 ARG A O 1
ATOM 1539 N N . ARG A 1 218 ? -1.139 4.734 -16.927 1.00 86.62 218 ARG A N 1
ATOM 1540 C CA . ARG A 1 218 ? -1.197 5.096 -18.354 1.00 86.62 218 ARG A CA 1
ATOM 1541 C C . ARG A 1 218 ? -2.631 5.297 -18.829 1.00 86.62 218 ARG A C 1
ATOM 1543 O O . ARG A 1 218 ? -2.925 6.319 -19.440 1.00 86.62 218 ARG A O 1
ATOM 1550 N N . ARG A 1 219 ? -3.528 4.362 -18.503 1.00 87.44 219 ARG A N 1
ATOM 1551 C CA . ARG A 1 219 ? -4.954 4.461 -18.859 1.00 87.44 219 ARG A CA 1
ATOM 1552 C C . ARG A 1 219 ? -5.593 5.715 -18.264 1.00 87.44 219 ARG A C 1
ATOM 1554 O O . ARG A 1 219 ? -6.297 6.425 -18.974 1.00 87.44 219 ARG A O 1
ATOM 1561 N N . ALA A 1 220 ? -5.300 6.022 -16.999 1.00 84.56 220 ALA A N 1
ATOM 1562 C CA . ALA A 1 220 ? -5.777 7.240 -16.348 1.00 84.56 220 ALA A CA 1
ATOM 1563 C C . ALA A 1 220 ? -5.284 8.503 -17.077 1.00 84.56 220 ALA A C 1
ATOM 1565 O O . ALA A 1 220 ? -6.087 9.377 -17.398 1.00 84.56 220 ALA A O 1
ATOM 1566 N N . ARG A 1 221 ? -3.993 8.564 -17.429 1.00 85.44 221 ARG A N 1
ATOM 1567 C CA . ARG A 1 221 ? -3.407 9.689 -18.176 1.00 85.44 221 ARG A CA 1
ATOM 1568 C C . ARG A 1 221 ? -4.012 9.843 -19.573 1.00 85.44 221 ARG A C 1
ATOM 1570 O O . ARG A 1 221 ? -4.347 10.958 -19.961 1.00 85.44 221 ARG A O 1
ATOM 1577 N N . ALA A 1 222 ? -4.193 8.742 -20.304 1.00 86.12 222 ALA A N 1
ATOM 1578 C CA . ALA A 1 222 ? -4.842 8.741 -21.618 1.00 86.12 222 ALA A CA 1
ATOM 1579 C C . ALA A 1 222 ? -6.301 9.230 -21.545 1.00 86.12 222 ALA A C 1
ATOM 1581 O O . ALA A 1 222 ? -6.781 9.883 -22.466 1.00 86.12 222 ALA A O 1
ATOM 1582 N N . ALA A 1 223 ? -6.981 8.969 -20.426 1.00 85.75 223 ALA A N 1
ATOM 1583 C CA . ALA A 1 223 ? -8.325 9.460 -20.139 1.00 85.75 223 ALA A CA 1
ATOM 1584 C C . ALA A 1 223 ? -8.364 10.886 -19.543 1.00 85.75 223 ALA A C 1
ATOM 1586 O O . ALA A 1 223 ? -9.438 11.348 -19.164 1.00 85.75 223 ALA A O 1
ATOM 1587 N N . GLY A 1 224 ? -7.223 11.580 -19.415 1.00 85.06 224 GLY A N 1
ATOM 1588 C CA . GLY A 1 224 ? -7.146 12.922 -18.820 1.00 85.06 224 GLY A CA 1
ATOM 1589 C C . GLY A 1 224 ? -7.468 12.968 -17.322 1.00 85.06 224 GLY A C 1
ATOM 1590 O O . GLY A 1 224 ? -7.812 14.027 -16.798 1.00 85.06 224 GLY A O 1
ATOM 1591 N N . ARG A 1 225 ? -7.392 11.829 -16.627 1.00 81.44 225 ARG A N 1
ATOM 1592 C CA . ARG A 1 225 ? -7.705 11.719 -15.200 1.00 81.44 225 ARG A CA 1
ATOM 1593 C C . ARG A 1 225 ? -6.499 12.113 -14.344 1.00 81.44 225 ARG A C 1
ATOM 1595 O O . ARG A 1 225 ? -5.358 11.891 -14.762 1.00 81.44 225 ARG A O 1
ATOM 1602 N N . PRO A 1 226 ? -6.727 12.683 -13.147 1.00 75.25 226 PRO A N 1
ATOM 1603 C CA . PRO A 1 226 ? -5.649 12.964 -12.213 1.00 75.25 226 PRO A CA 1
ATOM 1604 C C . PRO A 1 226 ? -4.933 11.662 -11.848 1.00 75.25 226 PRO A C 1
ATOM 1606 O O . PRO A 1 226 ? -5.560 10.648 -11.553 1.00 75.25 226 PRO A O 1
ATOM 1609 N N . VAL A 1 227 ? -3.605 11.698 -11.883 1.00 76.00 227 VAL A N 1
ATOM 1610 C CA . VAL A 1 227 ? -2.760 10.557 -11.544 1.00 76.00 227 VAL A CA 1
ATOM 1611 C C . VAL A 1 227 ? -2.105 10.830 -10.189 1.00 76.00 227 VAL A C 1
ATOM 1613 O O . VAL A 1 227 ? -1.557 11.921 -10.008 1.00 76.00 227 VAL A O 1
ATOM 1616 N N . PRO A 1 228 ? -2.129 9.873 -9.243 1.00 68.44 228 PRO A N 1
ATOM 1617 C CA . PRO A 1 228 ? -1.461 10.019 -7.956 1.00 68.44 228 PRO A CA 1
ATOM 1618 C C . PRO A 1 228 ? 0.033 10.352 -8.066 1.00 68.44 228 PRO A C 1
ATOM 1620 O O . PRO A 1 228 ? 0.689 10.125 -9.091 1.00 68.44 228 PRO A O 1
ATOM 1623 N N . GLN A 1 229 ? 0.555 10.898 -6.964 1.00 65.75 229 GLN A N 1
ATOM 1624 C CA . GLN A 1 229 ? 1.888 11.482 -6.867 1.00 65.75 229 GLN A CA 1
ATOM 1625 C C . GLN A 1 229 ? 2.994 10.537 -7.359 1.00 65.75 229 GLN A C 1
ATOM 1627 O O . GLN A 1 229 ? 2.963 9.325 -7.157 1.00 65.75 229 GLN A O 1
ATOM 1632 N N . LEU A 1 230 ? 3.976 11.136 -8.027 1.00 67.00 230 LEU A N 1
ATOM 1633 C CA . LEU A 1 230 ? 5.105 10.457 -8.639 1.00 67.00 230 LEU A CA 1
ATOM 1634 C C . LEU A 1 230 ? 6.213 10.112 -7.650 1.00 67.00 230 LEU A C 1
ATOM 1636 O O . LEU A 1 230 ? 6.545 10.896 -6.757 1.00 67.00 230 LEU A O 1
ATOM 1640 N N . PHE A 1 231 ? 6.834 8.956 -7.875 1.00 81.12 231 PHE A N 1
ATOM 1641 C CA . PHE A 1 231 ? 8.141 8.647 -7.309 1.00 81.12 231 PHE A CA 1
ATOM 1642 C C . PHE A 1 231 ? 9.223 9.402 -8.085 1.00 81.12 231 PHE A C 1
ATOM 1644 O O . PHE A 1 231 ? 9.018 9.712 -9.260 1.00 81.12 231 PHE A O 1
ATOM 1651 N N . PRO A 1 232 ? 10.374 9.700 -7.455 1.00 82.06 232 PRO A N 1
ATOM 1652 C CA . PRO A 1 232 ? 11.505 10.265 -8.179 1.00 82.06 232 PRO A CA 1
ATOM 1653 C C . PRO A 1 232 ? 11.849 9.401 -9.401 1.00 82.06 232 PRO A C 1
ATOM 1655 O O . PRO A 1 232 ? 11.848 8.166 -9.335 1.00 82.06 232 PRO A O 1
ATOM 1658 N N . ALA A 1 233 ? 12.137 10.063 -10.519 1.00 86.12 233 ALA A N 1
ATOM 1659 C CA . ALA A 1 233 ? 12.659 9.418 -11.713 1.00 86.12 233 ALA A CA 1
ATOM 1660 C C . ALA A 1 233 ? 13.945 8.654 -11.370 1.00 86.12 233 ALA A C 1
ATOM 1662 O O . ALA A 1 233 ? 14.837 9.220 -10.742 1.00 86.12 233 ALA A O 1
ATOM 1663 N N . ILE A 1 234 ? 14.050 7.393 -11.800 1.00 88.88 234 ILE A N 1
ATOM 1664 C CA . ILE A 1 234 ? 15.314 6.653 -11.731 1.00 88.88 234 ILE A CA 1
ATOM 1665 C C . ILE A 1 234 ? 16.116 6.997 -12.992 1.00 88.88 234 ILE A C 1
ATOM 1667 O O . ILE A 1 234 ? 15.760 6.619 -14.118 1.00 88.88 234 ILE A O 1
ATOM 1671 N N . GLY A 1 235 ? 17.161 7.802 -12.812 1.00 86.31 235 GLY A N 1
ATOM 1672 C CA . GLY A 1 235 ? 18.069 8.200 -13.886 1.00 86.31 235 GLY A CA 1
ATOM 1673 C C . GLY A 1 235 ? 19.089 7.111 -14.227 1.00 86.31 235 GLY A C 1
ATOM 1674 O O . GLY A 1 235 ? 19.317 6.191 -13.442 1.00 86.31 235 GLY A O 1
ATOM 1675 N N . ARG A 1 236 ? 19.735 7.217 -15.399 1.00 85.44 236 ARG A N 1
ATOM 1676 C CA . ARG A 1 236 ? 20.792 6.269 -15.824 1.00 85.44 236 ARG A CA 1
ATOM 1677 C C . ARG A 1 236 ? 21.959 6.250 -14.841 1.00 85.44 236 ARG A C 1
ATOM 1679 O O . ARG A 1 236 ? 22.556 5.213 -14.594 1.00 85.44 236 ARG A O 1
ATOM 1686 N N . GLU A 1 237 ? 22.258 7.393 -14.242 1.00 87.94 237 GLU A N 1
ATOM 1687 C CA . GLU A 1 237 ? 23.263 7.524 -13.201 1.00 87.94 237 GLU A CA 1
ATOM 1688 C C . GLU A 1 237 ? 22.918 6.723 -11.948 1.00 87.94 237 GLU A C 1
ATOM 1690 O O . GLU A 1 237 ? 23.838 6.351 -11.238 1.00 87.94 237 GLU A O 1
ATOM 1695 N N . GLN A 1 238 ? 21.643 6.440 -11.665 1.00 90.69 238 GLN A N 1
ATOM 1696 C CA . GLN A 1 238 ? 21.225 5.623 -10.522 1.00 90.69 238 GLN A CA 1
ATOM 1697 C C . GLN A 1 238 ? 21.206 4.124 -10.836 1.00 90.69 238 GLN A C 1
ATOM 1699 O O . GLN A 1 238 ? 21.033 3.312 -9.927 1.00 90.69 238 GLN A O 1
ATOM 1704 N N . GLU A 1 239 ? 21.398 3.731 -12.090 1.00 91.25 239 GLU A N 1
ATOM 1705 C CA . GLU A 1 239 ? 21.442 2.326 -12.474 1.00 91.25 239 GLU A CA 1
ATOM 1706 C C . GLU A 1 239 ? 22.766 1.695 -12.033 1.00 91.25 239 GLU A C 1
ATOM 1708 O O . GLU A 1 239 ? 23.833 2.312 -12.079 1.00 91.25 239 GLU A O 1
ATOM 1713 N N . SER A 1 240 ? 22.696 0.449 -11.571 1.00 86.69 240 SER A N 1
ATOM 1714 C CA . SER A 1 240 ? 23.877 -0.362 -11.299 1.00 86.69 240 SER A CA 1
ATOM 1715 C C . SER A 1 240 ? 23.991 -1.486 -12.321 1.00 86.69 240 SER A C 1
ATOM 1717 O O . SER A 1 240 ? 23.060 -2.275 -12.472 1.00 86.69 240 SER A O 1
ATOM 1719 N N . ASP A 1 241 ? 25.158 -1.587 -12.961 1.00 73.81 241 ASP A N 1
ATOM 1720 C CA . ASP A 1 241 ? 25.516 -2.704 -13.848 1.00 73.81 241 ASP A CA 1
ATOM 1721 C C . ASP A 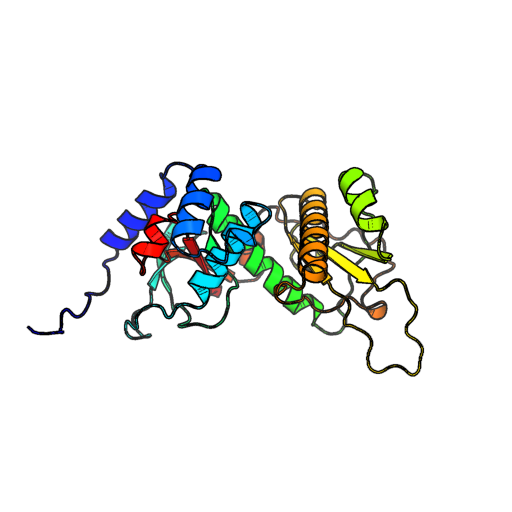1 241 ? 25.880 -3.979 -13.079 1.00 73.81 241 ASP A C 1
ATOM 1723 O O . ASP A 1 241 ? 26.034 -5.047 -13.668 1.00 73.81 241 ASP A O 1
ATOM 1727 N N . ALA A 1 242 ? 26.068 -3.884 -11.759 1.00 64.06 242 ALA A N 1
ATOM 1728 C CA . ALA A 1 242 ? 26.501 -5.018 -10.967 1.00 64.06 242 ALA A CA 1
ATOM 1729 C C . ALA A 1 242 ? 25.352 -6.034 -10.839 1.00 64.06 242 ALA A C 1
ATOM 1731 O O . ALA A 1 242 ? 24.326 -5.700 -10.238 1.00 64.06 242 ALA A O 1
ATOM 1732 N N . PRO A 1 243 ? 25.540 -7.300 -11.264 1.00 57.75 243 PRO A N 1
ATOM 1733 C CA . PRO A 1 243 ? 24.703 -8.415 -10.838 1.00 57.75 243 PRO A CA 1
ATOM 1734 C C . PRO A 1 243 ? 25.075 -8.737 -9.390 1.00 57.75 243 PRO A C 1
ATOM 1736 O O . PRO A 1 243 ? 25.590 -9.808 -9.076 1.00 57.75 243 PRO A O 1
ATOM 1739 N N . ARG A 1 244 ? 24.968 -7.756 -8.492 1.00 52.94 244 ARG A N 1
ATOM 1740 C CA . ARG A 1 244 ? 25.273 -8.003 -7.094 1.00 52.94 244 ARG A CA 1
ATOM 1741 C C . ARG A 1 244 ? 24.143 -8.900 -6.599 1.00 52.94 244 ARG A C 1
ATOM 1743 O O . ARG A 1 244 ? 22.989 -8.498 -6.744 1.00 52.94 244 ARG A O 1
ATOM 1750 N N . PRO A 1 245 ? 24.435 -10.073 -6.013 1.00 52.97 245 PRO A N 1
ATOM 1751 C CA . PRO A 1 245 ? 23.455 -10.732 -5.180 1.00 52.97 245 PRO A CA 1
ATOM 1752 C C . PRO A 1 245 ? 23.208 -9.759 -4.033 1.00 52.97 245 PRO A C 1
ATOM 1754 O O . PRO A 1 245 ? 24.003 -9.658 -3.096 1.00 52.97 245 PRO A O 1
ATOM 1757 N N . LEU A 1 246 ? 22.168 -8.939 -4.169 1.00 56.66 246 LEU A N 1
ATOM 1758 C CA . LEU A 1 246 ? 21.625 -8.241 -3.026 1.00 56.66 246 LEU A CA 1
ATOM 1759 C C . LEU A 1 246 ? 21.278 -9.343 -2.022 1.00 56.66 246 LEU A C 1
ATOM 1761 O O . LEU A 1 246 ? 20.794 -10.402 -2.443 1.00 56.66 246 LEU A O 1
ATOM 1765 N N . PRO A 1 247 ? 21.589 -9.166 -0.727 1.00 56.19 247 PRO A N 1
ATOM 1766 C CA . PRO A 1 247 ? 21.112 -10.108 0.270 1.00 56.19 247 PRO A CA 1
ATOM 1767 C C . PRO A 1 247 ? 19.620 -10.297 0.009 1.00 56.19 247 PRO A C 1
ATOM 1769 O O . PRO A 1 247 ? 18.900 -9.304 -0.131 1.00 56.19 247 PRO A O 1
ATOM 1772 N N . CYS A 1 248 ? 19.204 -11.557 -0.167 1.00 58.88 248 CYS A N 1
ATOM 1773 C CA . CYS A 1 248 ? 17.807 -11.902 -0.393 1.00 58.88 248 CYS A CA 1
ATOM 1774 C C . CYS A 1 248 ? 16.960 -11.090 0.579 1.00 58.88 248 CYS A C 1
ATOM 1776 O O . CYS A 1 248 ? 17.385 -10.914 1.726 1.00 58.88 248 CYS A O 1
ATOM 1778 N N . ALA A 1 249 ? 15.815 -10.580 0.117 1.00 67.81 249 ALA A N 1
ATOM 1779 C CA . ALA A 1 249 ? 14.887 -9.874 0.986 1.00 67.81 249 ALA A CA 1
ATOM 1780 C C . ALA A 1 249 ? 14.758 -10.657 2.300 1.00 67.81 249 ALA A C 1
ATOM 1782 O O . ALA A 1 249 ? 14.345 -11.816 2.304 1.00 67.81 249 ALA A O 1
ATOM 1783 N N . GLN A 1 250 ? 15.259 -10.059 3.381 1.00 70.81 250 GLN A N 1
ATOM 1784 C CA . GLN A 1 250 ? 15.355 -10.727 4.678 1.00 70.81 250 GLN A CA 1
ATOM 1785 C C . GLN A 1 250 ? 13.971 -10.822 5.310 1.00 70.81 250 GLN A C 1
ATOM 1787 O O . GLN A 1 250 ? 13.690 -11.739 6.075 1.00 70.81 250 GLN A O 1
ATOM 1792 N N . TRP A 1 251 ? 13.111 -9.876 4.941 1.00 82.50 251 TRP A N 1
ATOM 1793 C CA . TRP A 1 251 ? 11.751 -9.748 5.407 1.00 82.50 251 TRP A CA 1
ATOM 1794 C C . TRP A 1 251 ? 10.816 -10.001 4.234 1.00 82.50 251 TRP A C 1
ATOM 1796 O O . TRP A 1 251 ? 10.969 -9.393 3.179 1.00 82.50 251 TRP A O 1
ATOM 1806 N N . SER A 1 252 ? 9.830 -10.874 4.416 1.00 79.69 252 SER A N 1
ATOM 1807 C CA . SER A 1 252 ? 8.691 -11.001 3.497 1.00 79.69 252 SER A CA 1
ATOM 1808 C C . SER A 1 252 ? 7.508 -10.138 3.934 1.00 79.69 252 SER A C 1
ATOM 1810 O O . SER A 1 252 ? 6.562 -9.965 3.171 1.00 79.69 252 SER A O 1
ATOM 1812 N N . HIS A 1 253 ? 7.545 -9.610 5.162 1.00 88.88 253 HIS A N 1
ATOM 1813 C CA . HIS A 1 253 ? 6.441 -8.879 5.764 1.00 88.88 253 HIS A CA 1
ATOM 1814 C C . HIS A 1 253 ? 6.802 -7.394 5.965 1.00 88.88 253 HIS A C 1
ATOM 1816 O O . HIS A 1 253 ? 7.807 -7.091 6.617 1.00 88.88 253 HIS A O 1
ATOM 1822 N N . PRO A 1 254 ? 5.986 -6.444 5.466 1.00 93.81 254 PRO A N 1
ATOM 1823 C CA . PRO A 1 254 ? 6.225 -5.005 5.624 1.00 93.81 254 PRO A CA 1
ATOM 1824 C C . PRO A 1 254 ? 6.422 -4.549 7.076 1.00 93.81 254 PRO A C 1
ATOM 1826 O O . PRO A 1 254 ? 7.226 -3.659 7.344 1.00 93.81 254 PRO A O 1
ATOM 1829 N N . LEU A 1 255 ? 5.712 -5.178 8.021 1.00 94.94 255 LEU A N 1
ATOM 1830 C CA . LEU A 1 255 ? 5.831 -4.880 9.453 1.00 94.94 255 LEU A CA 1
ATOM 1831 C C . LEU A 1 255 ? 7.266 -5.077 9.968 1.00 94.94 255 LEU A C 1
ATOM 1833 O O . LEU A 1 255 ? 7.782 -4.216 10.676 1.00 94.94 255 LEU A O 1
ATOM 1837 N N . ASP A 1 256 ? 7.918 -6.177 9.592 1.00 93.88 256 ASP A N 1
ATOM 1838 C CA . ASP A 1 256 ? 9.279 -6.493 10.037 1.00 93.88 256 ASP A CA 1
ATOM 1839 C C . ASP A 1 256 ? 10.296 -5.560 9.378 1.00 93.88 256 ASP A C 1
ATOM 1841 O O . ASP A 1 256 ? 11.206 -5.048 10.035 1.00 93.88 256 ASP A O 1
ATOM 1845 N N . ALA A 1 257 ? 10.087 -5.260 8.091 1.00 93.81 257 ALA A N 1
ATOM 1846 C CA . ALA A 1 257 ? 10.899 -4.289 7.374 1.00 93.81 257 ALA A CA 1
ATOM 1847 C C . ALA A 1 257 ? 10.849 -2.918 8.068 1.00 93.81 257 ALA A C 1
ATOM 1849 O O . ALA A 1 257 ? 11.902 -2.349 8.346 1.00 93.81 257 ALA A O 1
ATOM 1850 N N . LEU A 1 258 ? 9.664 -2.418 8.434 1.00 95.69 258 LEU A N 1
ATOM 1851 C CA . LEU A 1 258 ? 9.508 -1.144 9.147 1.00 95.69 258 LEU A CA 1
ATOM 1852 C C . LEU A 1 258 ? 10.176 -1.158 10.531 1.00 95.69 258 LEU A C 1
ATOM 1854 O O . LEU A 1 258 ? 10.894 -0.210 10.855 1.00 95.69 258 LEU A O 1
ATOM 1858 N N . HIS A 1 259 ? 10.038 -2.240 11.304 1.00 94.94 259 HIS A N 1
ATOM 1859 C CA . HIS A 1 259 ? 10.750 -2.385 12.581 1.00 94.94 259 HIS A CA 1
ATOM 1860 C C . HIS A 1 259 ? 12.266 -2.369 12.416 1.00 94.94 259 HIS A C 1
ATOM 1862 O O . HIS A 1 259 ? 12.955 -1.694 13.178 1.00 94.94 259 HIS A O 1
ATOM 1868 N N . SER A 1 260 ? 12.799 -3.033 11.386 1.00 93.75 260 SER A N 1
ATOM 1869 C CA . SER A 1 260 ? 14.239 -3.000 11.098 1.00 93.75 260 SER A CA 1
ATOM 1870 C C . SER A 1 260 ? 14.755 -1.594 10.752 1.00 93.75 260 SER A C 1
ATOM 1872 O O . SER A 1 260 ? 15.945 -1.323 10.893 1.00 93.75 260 SER A O 1
ATOM 1874 N N . GLN A 1 261 ? 13.862 -0.691 10.327 1.00 94.75 261 GLN A N 1
ATOM 1875 C CA . GLN A 1 261 ? 14.160 0.722 10.084 1.00 94.75 261 GLN A CA 1
ATOM 1876 C C . GLN A 1 261 ? 13.943 1.610 11.327 1.00 94.75 261 GLN A C 1
ATOM 1878 O O . GLN A 1 261 ? 14.059 2.829 11.222 1.00 94.75 261 GLN A O 1
ATOM 1883 N N . GLY A 1 262 ? 13.636 1.034 12.496 1.00 96.12 262 GLY A N 1
ATOM 1884 C CA . GLY A 1 262 ? 13.391 1.778 13.738 1.00 96.12 262 GLY A CA 1
ATOM 1885 C C . GLY A 1 262 ? 11.994 2.399 13.829 1.00 96.12 262 GLY A C 1
ATOM 1886 O O . GLY A 1 262 ? 11.798 3.400 14.523 1.00 96.12 262 GLY A O 1
ATOM 1887 N N . HIS A 1 263 ? 11.018 1.843 13.106 1.00 96.50 263 HIS A N 1
ATOM 1888 C CA . HIS A 1 263 ? 9.626 2.282 13.156 1.00 96.50 263 HIS A CA 1
ATOM 1889 C C . HIS A 1 263 ? 8.735 1.240 13.828 1.00 96.50 263 HIS A C 1
ATOM 1891 O O . HIS A 1 263 ? 8.850 0.051 13.567 1.00 96.50 263 HIS A O 1
ATOM 1897 N N . SER A 1 264 ? 7.798 1.703 14.649 1.00 96.69 264 SER A N 1
ATOM 1898 C CA . SER A 1 264 ? 6.740 0.910 15.271 1.00 96.69 264 SER A CA 1
ATOM 1899 C C . SER A 1 264 ? 5.394 1.324 14.660 1.00 96.69 264 SER A C 1
ATOM 1901 O O . SER A 1 264 ? 4.884 2.409 14.969 1.00 96.69 264 SER A O 1
ATOM 1903 N N . PRO A 1 265 ? 4.832 0.523 13.736 1.00 97.44 265 PRO A N 1
ATOM 1904 C CA . PRO A 1 265 ? 3.565 0.846 13.091 1.00 97.44 265 PRO A CA 1
ATOM 1905 C C . PRO A 1 265 ? 2.370 0.683 14.037 1.00 97.44 265 PRO A C 1
ATOM 1907 O O . PRO A 1 265 ? 2.210 -0.340 14.705 1.00 97.44 265 PRO A O 1
ATOM 1910 N N . VAL A 1 266 ? 1.492 1.685 14.043 1.00 97.50 266 VAL A N 1
ATOM 1911 C CA . VAL A 1 266 ? 0.263 1.720 14.844 1.00 97.50 266 VAL A CA 1
ATOM 1912 C C . VAL A 1 266 ? -0.931 1.929 13.929 1.00 97.50 266 VAL A C 1
ATOM 1914 O O . VAL A 1 266 ? -0.974 2.912 13.191 1.00 97.50 266 VAL A O 1
ATOM 1917 N N . ALA A 1 267 ? -1.920 1.043 13.996 1.00 96.88 267 ALA A N 1
ATOM 1918 C CA . ALA A 1 267 ? -3.167 1.205 13.261 1.00 96.88 267 ALA A CA 1
ATOM 1919 C C . ALA A 1 267 ? -4.153 2.071 14.046 1.00 96.88 267 ALA A C 1
ATOM 1921 O O . ALA A 1 267 ? -4.476 1.767 15.190 1.00 96.88 267 ALA A O 1
ATOM 1922 N N . VAL A 1 268 ? -4.663 3.123 13.419 1.00 94.56 268 VAL A N 1
ATOM 1923 C CA . VAL A 1 268 ? -5.711 4.001 13.947 1.00 94.56 268 VAL A CA 1
ATOM 1924 C C . VAL A 1 268 ? -6.959 3.822 13.090 1.00 94.56 268 VAL A C 1
ATOM 1926 O O . VAL A 1 268 ? -6.882 3.899 11.862 1.00 94.56 268 VAL A O 1
ATOM 1929 N N . LEU A 1 269 ? -8.110 3.580 13.719 1.00 92.81 269 LEU A N 1
ATOM 1930 C CA . LEU A 1 269 ? -9.390 3.526 13.012 1.00 92.81 269 LEU A CA 1
ATOM 1931 C C . LEU A 1 269 ? -9.790 4.930 12.553 1.00 92.81 269 LEU A C 1
ATOM 1933 O O . LEU A 1 269 ? -9.682 5.894 13.308 1.00 92.81 269 LEU A O 1
ATOM 1937 N N . LEU A 1 270 ? -10.261 5.048 11.312 1.00 89.12 270 LEU A N 1
ATOM 1938 C CA . LEU A 1 270 ? -10.831 6.292 10.793 1.00 89.12 270 LEU A CA 1
ATOM 1939 C C . LEU A 1 270 ? -12.362 6.205 10.801 1.00 89.12 270 LEU A C 1
ATOM 1941 O O . LEU A 1 270 ? -13.009 6.246 9.759 1.00 89.12 270 LEU A O 1
ATOM 1945 N N . ASP A 1 271 ? -12.941 6.064 11.990 1.00 83.88 271 ASP A N 1
ATOM 1946 C CA . ASP A 1 271 ? -14.383 5.896 12.221 1.00 83.88 271 ASP A CA 1
ATOM 1947 C C . ASP A 1 271 ? -15.101 7.179 12.672 1.00 83.88 271 ASP A C 1
ATOM 1949 O O . ASP A 1 271 ? -16.301 7.166 12.931 1.00 83.88 271 ASP A O 1
ATOM 1953 N N . HIS A 1 272 ? -14.388 8.307 12.697 1.00 76.31 272 HIS A N 1
ATOM 1954 C CA . HIS A 1 272 ? -14.928 9.615 13.077 1.00 76.31 272 HIS A CA 1
ATOM 1955 C C . HIS A 1 272 ? -16.070 10.112 12.172 1.00 76.31 272 HIS A C 1
ATOM 1957 O O . HIS A 1 272 ? -16.833 10.985 12.579 1.00 76.31 272 HIS A O 1
ATOM 1963 N N . ASP A 1 273 ? -16.191 9.581 10.952 1.00 79.38 273 ASP A N 1
ATOM 1964 C CA . ASP A 1 273 ? -17.319 9.833 10.057 1.00 79.38 273 ASP A CA 1
ATOM 1965 C C . ASP A 1 273 ? -18.174 8.561 9.931 1.00 79.38 273 ASP A C 1
ATOM 1967 O O . ASP A 1 273 ? -17.762 7.547 9.354 1.00 79.38 273 ASP A O 1
ATOM 1971 N N . ALA A 1 274 ? -19.390 8.617 10.479 1.00 81.38 274 ALA A N 1
ATOM 1972 C CA . ALA A 1 274 ? -20.347 7.514 10.444 1.00 81.38 274 ALA A CA 1
ATOM 1973 C C . ALA A 1 274 ? -20.773 7.141 9.011 1.00 81.38 274 ALA A C 1
ATOM 1975 O O . ALA A 1 274 ? -20.989 5.966 8.721 1.00 81.38 274 ALA A O 1
ATOM 1976 N N . GLY A 1 275 ? -20.856 8.118 8.103 1.00 80.94 275 GLY A N 1
ATOM 1977 C CA . GLY A 1 275 ? -21.180 7.888 6.696 1.00 80.94 275 GLY A CA 1
ATOM 1978 C C . GLY A 1 275 ? -20.061 7.142 5.975 1.00 80.94 275 GLY A C 1
ATOM 1979 O O . GLY A 1 275 ? -20.315 6.135 5.317 1.00 80.94 275 GLY A O 1
ATOM 1980 N N . VAL A 1 276 ? -18.809 7.572 6.164 1.00 81.31 276 VAL A N 1
ATOM 1981 C CA . VAL A 1 276 ? -17.640 6.896 5.570 1.00 81.31 276 VAL A CA 1
ATOM 1982 C C . VAL A 1 276 ? -17.471 5.494 6.151 1.00 81.31 276 VAL A C 1
ATOM 1984 O O . VAL A 1 276 ? -17.303 4.537 5.398 1.00 81.31 276 VAL A O 1
ATOM 1987 N N . SER A 1 277 ? -17.563 5.340 7.472 1.00 82.88 277 SER A N 1
ATOM 1988 C CA . SER A 1 277 ? -17.360 4.046 8.139 1.00 82.88 277 SER A CA 1
ATOM 1989 C C . SER A 1 277 ? -18.476 3.024 7.881 1.00 82.88 277 SER A C 1
ATOM 1991 O O . SER A 1 277 ? -18.222 1.819 7.973 1.00 82.88 277 SER A O 1
ATOM 1993 N N . ALA A 1 278 ? -19.682 3.471 7.506 1.00 83.25 278 ALA A N 1
ATOM 1994 C CA . ALA A 1 278 ? -20.761 2.596 7.040 1.00 83.25 278 ALA A CA 1
ATOM 1995 C C . ALA A 1 278 ? -20.450 1.951 5.675 1.00 83.25 278 ALA A C 1
ATOM 1997 O O . ALA A 1 278 ? -20.869 0.819 5.400 1.00 83.25 278 ALA A O 1
ATOM 1998 N N . VAL A 1 279 ? -19.695 2.645 4.823 1.00 83.81 279 VAL A N 1
ATOM 1999 C CA . VAL A 1 279 ? -19.319 2.164 3.484 1.00 83.81 279 VAL A CA 1
ATOM 2000 C C . VAL A 1 279 ? -17.964 1.471 3.481 1.00 83.81 279 VAL A C 1
ATOM 2002 O O . VAL A 1 279 ? -17.813 0.431 2.842 1.00 83.81 279 VAL A O 1
ATOM 2005 N N . LEU A 1 280 ? -17.012 1.995 4.250 1.00 86.38 280 LEU A N 1
ATOM 2006 C CA . LEU A 1 280 ? -15.645 1.500 4.372 1.00 86.38 280 LEU A CA 1
ATOM 2007 C C . LEU A 1 280 ? -15.380 1.057 5.806 1.00 86.38 280 LEU A C 1
ATOM 2009 O O . LEU A 1 280 ? -14.722 1.756 6.579 1.00 86.38 280 LEU A O 1
ATOM 2013 N N . PRO A 1 281 ? -15.878 -0.125 6.189 1.00 84.38 281 PRO A N 1
ATOM 2014 C CA . PRO A 1 281 ? -15.685 -0.630 7.527 1.00 84.38 281 PRO A CA 1
ATOM 2015 C C . PRO A 1 281 ? -14.221 -0.963 7.834 1.00 84.38 281 PRO A C 1
ATOM 2017 O O . PRO A 1 281 ? -13.860 -1.070 9.002 1.00 84.38 281 PRO A O 1
ATOM 2020 N N . TYR A 1 282 ? -13.374 -1.120 6.821 1.00 93.44 282 TYR A N 1
ATOM 2021 C CA . TYR A 1 282 ? -11.947 -1.365 6.997 1.00 93.44 282 TYR A CA 1
ATOM 2022 C C . TYR A 1 282 ? -11.151 -0.191 6.452 1.00 93.44 282 TYR A C 1
ATOM 2024 O O . TYR A 1 282 ? -10.382 -0.345 5.513 1.00 93.44 282 TYR A O 1
ATOM 2032 N N . LEU A 1 283 ? -11.385 0.990 7.022 1.00 93.75 283 LEU A N 1
ATOM 2033 C CA . LEU A 1 283 ? -10.608 2.192 6.760 1.00 93.75 283 LEU A CA 1
ATOM 2034 C C . LEU A 1 283 ? -9.689 2.473 7.952 1.00 93.75 283 LEU A C 1
ATOM 2036 O O . LEU A 1 283 ? -10.146 2.677 9.082 1.00 93.75 283 LEU A O 1
ATOM 2040 N N . VAL A 1 284 ? -8.387 2.490 7.687 1.00 94.94 284 VAL A N 1
ATOM 2041 C CA . VAL A 1 284 ? -7.344 2.648 8.703 1.00 94.94 284 VAL A CA 1
ATOM 2042 C C . VAL A 1 284 ? -6.352 3.722 8.304 1.00 94.94 284 VAL A C 1
ATOM 2044 O O . VAL A 1 284 ? -6.116 3.968 7.122 1.00 94.94 284 VAL A O 1
ATOM 2047 N N . ARG A 1 285 ? -5.720 4.324 9.308 1.00 94.88 285 ARG A N 1
ATOM 2048 C CA . ARG A 1 285 ? -4.475 5.070 9.157 1.00 94.88 285 ARG A CA 1
ATOM 2049 C C . ARG A 1 285 ? -3.380 4.362 9.936 1.00 94.88 285 ARG A C 1
ATOM 2051 O O . ARG A 1 285 ? -3.460 4.255 11.155 1.00 94.88 285 ARG A O 1
ATOM 2058 N N . ILE A 1 286 ? -2.337 3.932 9.245 1.00 96.19 286 ILE A N 1
ATOM 2059 C CA . ILE A 1 286 ? -1.094 3.492 9.864 1.00 96.19 286 ILE A CA 1
ATOM 2060 C C . ILE A 1 286 ? -0.259 4.726 10.194 1.00 96.19 286 ILE A C 1
ATOM 2062 O O . ILE A 1 286 ? 0.044 5.536 9.317 1.00 96.19 286 ILE A O 1
ATOM 2066 N N . VAL A 1 287 ? 0.125 4.865 11.456 1.00 95.00 287 VAL A N 1
ATOM 2067 C CA . VAL A 1 287 ? 1.059 5.886 11.935 1.00 95.00 287 VAL A CA 1
ATOM 2068 C C . VAL A 1 287 ? 2.365 5.193 12.301 1.00 95.00 287 VAL A C 1
ATOM 2070 O O . VAL A 1 287 ? 2.356 4.198 13.020 1.00 95.00 287 VAL A O 1
ATOM 2073 N N . LEU A 1 288 ? 3.490 5.715 11.814 1.00 95.56 288 LEU A N 1
ATOM 2074 C CA . LEU A 1 288 ? 4.810 5.262 12.244 1.00 95.56 288 LEU A CA 1
ATOM 2075 C C . LEU A 1 288 ? 5.248 6.093 13.447 1.00 95.56 288 LEU A C 1
ATOM 2077 O O . LEU A 1 288 ? 5.384 7.313 13.337 1.00 95.56 288 LEU A O 1
ATOM 2081 N N . SER A 1 289 ? 5.493 5.446 14.581 1.00 92.56 289 SER A N 1
ATOM 2082 C CA . SER A 1 289 ? 6.227 6.058 15.690 1.00 92.56 289 SER A CA 1
ATOM 2083 C C . SER A 1 289 ? 7.662 5.530 15.719 1.00 92.56 289 SER A C 1
ATOM 2085 O O . SER A 1 289 ? 7.894 4.404 15.281 1.00 92.56 289 SER A O 1
ATOM 2087 N N . PRO A 1 290 ? 8.639 6.300 16.219 1.00 91.44 290 PRO A N 1
ATOM 2088 C CA . PRO A 1 290 ? 9.958 5.744 16.510 1.00 91.44 290 PRO A CA 1
ATOM 2089 C C . PRO A 1 290 ? 9.833 4.609 17.541 1.00 91.44 290 PRO A C 1
ATOM 2091 O O . PRO A 1 290 ? 8.973 4.681 18.425 1.00 91.44 290 PRO A O 1
ATOM 2094 N N . THR A 1 291 ? 10.640 3.558 17.376 1.00 85.75 291 THR A N 1
ATOM 2095 C CA . THR A 1 291 ? 10.816 2.475 18.367 1.00 85.75 291 THR A CA 1
ATOM 2096 C C . THR A 1 291 ? 11.609 2.938 19.575 1.00 85.75 291 THR A C 1
ATOM 2098 O O . THR A 1 291 ? 12.602 3.669 19.351 1.00 85.75 291 THR A O 1
#